Protein AF-A0A1C6L852-F1 (afdb_monomer)

Radius of gyration: 18.35 Å; Cα contacts (8 Å, |Δi|>4): 216; chains: 1; bounding box: 46×39×53 Å

Structure (mmCIF, N/CA/C/O backbone):
data_AF-A0A1C6L852-F1
#
_entry.id   AF-A0A1C6L852-F1
#
loop_
_atom_site.group_PDB
_atom_site.id
_atom_site.type_symbol
_atom_site.label_atom_id
_atom_site.label_alt_id
_atom_site.label_comp_id
_atom_site.label_asym_id
_atom_site.label_entity_id
_atom_site.label_seq_id
_atom_site.pdbx_PDB_ins_code
_atom_site.Cartn_x
_atom_site.Cartn_y
_atom_site.Cartn_z
_atom_site.occupancy
_atom_site.B_iso_or_equiv
_atom_site.auth_seq_id
_atom_site.auth_comp_id
_atom_site.auth_asym_id
_atom_site.auth_atom_id
_atom_site.pdbx_PDB_model_num
ATOM 1 N N . MET A 1 1 ? 4.569 -13.846 -3.198 1.00 62.75 1 MET A N 1
ATOM 2 C CA . MET A 1 1 ? 4.305 -12.409 -2.927 1.00 62.75 1 MET A CA 1
ATOM 3 C C . MET A 1 1 ? 5.533 -11.548 -3.192 1.00 62.75 1 MET A C 1
ATOM 5 O O . MET A 1 1 ? 5.415 -10.609 -3.964 1.00 62.75 1 MET A O 1
ATOM 9 N N . ARG A 1 2 ? 6.703 -11.877 -2.625 1.00 65.44 2 ARG A N 1
ATOM 10 C CA . ARG A 1 2 ? 7.972 -11.188 -2.920 1.00 65.44 2 ARG A CA 1
ATOM 11 C C . ARG A 1 2 ? 8.249 -11.068 -4.424 1.00 65.44 2 ARG A C 1
ATOM 13 O O . ARG A 1 2 ? 8.443 -9.970 -4.917 1.00 65.44 2 ARG A O 1
ATOM 20 N N . GLU A 1 3 ? 8.086 -12.166 -5.157 1.00 70.50 3 GLU A N 1
ATOM 21 C CA . GLU A 1 3 ? 8.211 -12.212 -6.622 1.00 70.50 3 GLU A CA 1
ATOM 22 C C . GLU A 1 3 ? 7.205 -11.301 -7.355 1.00 70.50 3 GLU A C 1
ATOM 24 O O . GLU A 1 3 ? 7.528 -10.677 -8.359 1.00 70.50 3 GLU A O 1
ATOM 29 N N . LEU A 1 4 ? 5.987 -11.147 -6.823 1.00 72.25 4 LEU A N 1
ATOM 30 C CA . LEU A 1 4 ? 4.970 -10.271 -7.408 1.00 72.25 4 LEU A CA 1
ATOM 31 C C . LEU A 1 4 ? 5.302 -8.789 -7.195 1.00 72.25 4 LEU A C 1
ATOM 33 O O . LEU A 1 4 ? 5.108 -7.970 -8.093 1.00 72.25 4 LEU A O 1
ATOM 37 N N . ILE A 1 5 ? 5.832 -8.455 -6.017 1.00 72.44 5 ILE A N 1
ATOM 38 C CA . ILE A 1 5 ? 6.331 -7.117 -5.689 1.00 72.44 5 ILE A CA 1
ATOM 39 C C . ILE A 1 5 ? 7.540 -6.791 -6.573 1.00 72.44 5 ILE A C 1
ATOM 41 O O . ILE A 1 5 ? 7.562 -5.737 -7.201 1.00 72.44 5 ILE A O 1
ATOM 45 N N . GLU A 1 6 ? 8.492 -7.715 -6.703 1.00 77.00 6 GLU A N 1
ATOM 46 C CA . GLU A 1 6 ? 9.663 -7.562 -7.573 1.00 77.00 6 GLU A CA 1
ATOM 47 C C . GLU A 1 6 ? 9.263 -7.359 -9.040 1.00 77.00 6 GLU A C 1
ATOM 49 O O . GLU A 1 6 ? 9.743 -6.425 -9.683 1.00 77.00 6 GLU A O 1
ATOM 54 N N . ASN A 1 7 ? 8.324 -8.157 -9.557 1.00 80.62 7 ASN A N 1
ATOM 55 C CA . ASN A 1 7 ? 7.815 -8.013 -10.923 1.00 80.62 7 ASN A CA 1
ATOM 56 C C . ASN A 1 7 ? 7.094 -6.676 -11.138 1.00 80.62 7 ASN A C 1
ATOM 58 O O . ASN A 1 7 ? 7.280 -6.036 -12.172 1.00 80.62 7 ASN A O 1
ATOM 62 N N . SER A 1 8 ? 6.321 -6.215 -10.153 1.00 76.31 8 SER A N 1
ATOM 63 C CA . SER A 1 8 ? 5.629 -4.920 -10.221 1.00 76.31 8 SER A CA 1
ATOM 64 C C . SER A 1 8 ? 6.618 -3.750 -10.222 1.00 76.31 8 SER A C 1
ATOM 66 O O . SER A 1 8 ? 6.469 -2.808 -11.000 1.00 76.31 8 SER A O 1
ATOM 68 N N . ILE A 1 9 ? 7.661 -3.822 -9.390 1.00 77.75 9 ILE A N 1
ATOM 69 C CA . ILE A 1 9 ? 8.716 -2.805 -9.315 1.00 77.75 9 ILE A CA 1
ATOM 70 C C . ILE A 1 9 ? 9.535 -2.786 -10.613 1.00 77.75 9 ILE A C 1
ATOM 72 O O . ILE A 1 9 ? 9.825 -1.712 -11.138 1.00 77.75 9 ILE A O 1
ATOM 76 N N . ARG A 1 10 ? 9.862 -3.953 -11.179 1.00 80.44 10 ARG A N 1
ATOM 77 C CA . ARG A 1 10 ? 10.527 -4.044 -12.489 1.00 80.44 10 ARG A CA 1
ATOM 78 C C . ARG A 1 10 ? 9.668 -3.465 -13.605 1.00 80.44 10 ARG A C 1
ATOM 80 O O . ARG A 1 10 ? 10.172 -2.702 -14.423 1.00 80.44 10 ARG A O 1
ATOM 87 N N . TRP A 1 11 ? 8.368 -3.752 -13.607 1.00 81.19 11 TRP A N 1
ATOM 88 C CA . TRP A 1 11 ? 7.434 -3.180 -14.577 1.00 81.19 11 TRP A CA 1
ATOM 89 C C . TRP A 1 11 ? 7.348 -1.652 -14.470 1.00 81.19 11 TRP A C 1
ATOM 91 O O . TRP A 1 11 ? 7.368 -0.947 -15.479 1.00 81.19 11 TRP A O 1
ATOM 101 N N . PHE A 1 12 ? 7.345 -1.121 -13.246 1.00 77.00 12 PHE A N 1
ATOM 102 C CA . PHE A 1 12 ? 7.455 0.316 -13.012 1.00 77.00 12 PHE A CA 1
ATOM 103 C C . PHE A 1 12 ? 8.787 0.884 -13.534 1.00 77.00 12 PHE A C 1
ATOM 105 O O . PHE A 1 12 ? 8.801 1.934 -14.180 1.00 77.00 12 PHE A O 1
ATOM 112 N N . GLY A 1 13 ? 9.898 0.175 -13.324 1.00 78.00 13 GLY A N 1
ATOM 113 C CA . GLY A 1 13 ? 11.208 0.537 -13.867 1.00 78.00 13 GLY A CA 1
ATOM 114 C C . GLY A 1 13 ? 11.247 0.585 -15.390 1.00 78.00 13 GLY A C 1
ATOM 115 O O . GLY A 1 13 ? 11.776 1.537 -15.955 1.00 78.00 13 GLY A O 1
ATOM 116 N N . LEU A 1 14 ? 10.603 -0.371 -16.056 1.00 80.50 14 LEU A N 1
ATOM 117 C CA . LEU A 1 14 ? 10.454 -0.406 -17.515 1.00 80.50 14 LEU A CA 1
ATOM 118 C C . LEU A 1 14 ? 9.632 0.770 -18.061 1.00 80.50 14 LEU A C 1
ATOM 120 O O . LEU A 1 14 ? 9.910 1.299 -19.140 1.00 80.50 14 LEU A O 1
ATOM 124 N N . LEU A 1 15 ? 8.598 1.193 -17.334 1.00 76.50 15 LEU A N 1
ATOM 125 C CA . LEU A 1 15 ? 7.780 2.345 -17.720 1.00 76.50 15 LEU A CA 1
ATOM 126 C C . LEU A 1 15 ? 8.511 3.673 -17.546 1.00 76.50 15 LEU A C 1
ATOM 128 O O . LEU A 1 15 ? 8.274 4.599 -18.317 1.00 76.50 15 LEU A O 1
ATOM 132 N N . THR A 1 16 ? 9.385 3.745 -16.546 1.00 70.56 16 THR A N 1
ATOM 133 C CA . THR A 1 16 ? 10.104 4.962 -16.162 1.00 70.56 16 THR A CA 1
ATOM 134 C C . THR A 1 16 ? 11.536 5.032 -16.696 1.00 70.56 16 THR A C 1
ATOM 136 O O . THR A 1 16 ? 12.223 6.021 -16.462 1.00 70.56 16 THR A O 1
ATOM 139 N N . GLY A 1 17 ? 12.007 4.000 -17.404 1.00 71.50 17 GLY A N 1
ATOM 140 C CA . GLY A 1 17 ? 13.383 3.922 -17.908 1.00 71.50 17 GLY A CA 1
ATOM 141 C C . GLY A 1 17 ? 14.447 3.771 -16.812 1.00 71.50 17 GLY A C 1
ATOM 142 O O . GLY A 1 17 ? 15.608 4.090 -17.045 1.00 71.50 17 GLY A O 1
ATOM 143 N N . LEU A 1 18 ? 14.063 3.311 -15.616 1.00 76.12 18 LEU A N 1
ATOM 144 C CA . LEU A 1 18 ? 14.919 3.168 -14.425 1.00 76.12 18 LEU A CA 1
ATOM 145 C C . LEU A 1 18 ? 15.286 1.705 -14.120 1.00 76.12 18 LEU A C 1
ATOM 147 O O . LEU A 1 18 ? 15.659 1.377 -12.994 1.00 76.12 18 LEU A O 1
ATOM 151 N N . GLU A 1 19 ? 15.158 0.812 -15.101 1.00 77.62 19 GLU A N 1
ATOM 152 C CA . GLU A 1 19 ? 15.295 -0.637 -14.915 1.00 77.62 19 GLU A CA 1
ATOM 153 C C . GLU A 1 19 ? 16.637 -1.046 -14.282 1.00 77.62 19 GLU A C 1
ATOM 155 O O . GLU A 1 19 ? 16.644 -1.767 -13.283 1.00 77.62 19 GLU A O 1
ATOM 160 N N . ASP A 1 20 ? 17.761 -0.528 -14.785 1.00 74.38 20 ASP A N 1
ATOM 161 C CA . ASP A 1 20 ? 19.096 -0.875 -14.276 1.00 74.38 20 ASP A CA 1
ATOM 162 C C . ASP A 1 20 ? 19.313 -0.418 -12.826 1.00 74.38 20 ASP A C 1
ATOM 164 O O . ASP A 1 20 ? 19.854 -1.160 -12.002 1.00 74.38 20 ASP A O 1
ATOM 168 N N . ALA A 1 21 ? 18.829 0.779 -12.482 1.00 73.69 21 ALA A N 1
ATOM 169 C CA . ALA A 1 21 ? 18.910 1.316 -11.124 1.00 73.69 21 ALA A CA 1
ATOM 170 C C . ALA A 1 21 ? 18.034 0.517 -10.142 1.00 73.69 21 ALA A C 1
ATOM 172 O O . ALA A 1 21 ? 18.428 0.263 -9.002 1.00 73.69 21 ALA A O 1
ATOM 173 N N . ILE A 1 22 ? 16.857 0.080 -10.593 1.00 75.62 22 ILE A N 1
ATOM 174 C CA . ILE A 1 22 ? 15.920 -0.724 -9.804 1.00 75.62 22 ILE A CA 1
ATOM 175 C C . ILE A 1 22 ? 16.452 -2.139 -9.577 1.00 75.62 22 ILE A C 1
ATOM 177 O O . ILE A 1 22 ? 16.355 -2.655 -8.464 1.00 75.62 22 ILE A O 1
ATOM 181 N N . ASN A 1 23 ? 17.051 -2.757 -10.594 1.00 76.94 23 ASN A N 1
ATOM 182 C CA . ASN A 1 23 ? 17.601 -4.104 -10.477 1.00 76.94 23 ASN A CA 1
ATOM 183 C C . ASN A 1 23 ? 18.795 -4.155 -9.511 1.00 76.94 23 ASN A C 1
ATOM 185 O O . ASN A 1 23 ? 18.891 -5.092 -8.720 1.00 76.94 23 ASN A O 1
ATOM 189 N N . GLN A 1 24 ? 19.653 -3.130 -9.504 1.00 79.00 24 GLN A N 1
ATOM 190 C CA . GLN A 1 24 ? 20.763 -3.021 -8.545 1.00 79.00 24 GLN A CA 1
ATOM 191 C C . GLN A 1 24 ? 20.286 -2.665 -7.124 1.00 79.00 24 GLN A C 1
ATOM 193 O O . GLN A 1 24 ? 20.861 -3.122 -6.136 1.00 79.00 24 GLN A O 1
ATOM 198 N N . GLY A 1 25 ? 19.217 -1.870 -7.008 1.00 77.12 25 GLY A N 1
ATOM 199 C CA . GLY A 1 25 ? 18.656 -1.413 -5.734 1.00 77.12 25 GLY A CA 1
ATOM 200 C C . GLY A 1 25 ? 17.613 -2.337 -5.096 1.00 77.12 25 GLY A C 1
ATOM 201 O O . GLY A 1 25 ? 17.219 -2.094 -3.958 1.00 77.12 25 GLY A O 1
ATOM 202 N N . MET A 1 26 ? 17.162 -3.394 -5.778 1.00 76.81 26 MET A N 1
ATOM 203 C CA . MET A 1 26 ? 16.042 -4.247 -5.348 1.00 76.81 26 MET A CA 1
ATOM 204 C C . MET A 1 26 ? 16.095 -4.721 -3.878 1.00 76.81 26 MET A C 1
ATOM 206 O O . MET A 1 26 ? 15.092 -4.560 -3.178 1.00 76.81 26 MET A O 1
ATOM 210 N N . PRO A 1 27 ? 17.220 -5.241 -3.339 1.00 76.81 27 PRO A N 1
ATOM 211 C CA . PRO A 1 27 ? 17.273 -5.650 -1.932 1.00 76.81 27 PRO A CA 1
ATOM 212 C C . PRO A 1 27 ? 17.072 -4.477 -0.958 1.00 76.81 27 PRO A C 1
ATOM 214 O O . PRO A 1 27 ? 16.414 -4.640 0.071 1.00 76.81 27 PRO A O 1
ATOM 217 N N . TRP A 1 28 ? 17.566 -3.283 -1.298 1.00 78.69 28 TRP A N 1
ATOM 218 C CA . TRP A 1 28 ? 17.355 -2.067 -0.508 1.00 78.69 28 TRP A CA 1
ATOM 219 C C . TRP A 1 28 ? 15.904 -1.590 -0.572 1.00 78.69 28 TRP A C 1
ATOM 221 O O . TRP A 1 28 ? 15.354 -1.172 0.444 1.00 78.69 28 TRP A O 1
ATOM 231 N N . ILE A 1 29 ? 15.261 -1.704 -1.738 1.00 77.44 29 ILE A N 1
ATOM 232 C CA . ILE A 1 29 ? 13.847 -1.352 -1.924 1.00 77.44 29 ILE A CA 1
ATOM 233 C C . ILE A 1 29 ? 12.956 -2.262 -1.073 1.00 77.44 29 ILE A C 1
ATOM 235 O O . ILE A 1 29 ? 12.068 -1.776 -0.376 1.00 77.44 29 ILE A O 1
ATOM 239 N N . ILE A 1 30 ? 13.223 -3.570 -1.067 1.00 75.56 30 ILE A N 1
ATOM 240 C CA . ILE A 1 30 ? 12.482 -4.533 -0.242 1.00 75.56 30 ILE A CA 1
ATOM 241 C C . ILE A 1 30 ? 12.677 -4.238 1.254 1.00 75.56 30 ILE A C 1
ATOM 243 O O . ILE A 1 30 ? 11.706 -4.256 2.010 1.00 75.56 30 ILE A O 1
ATOM 247 N N . GLY A 1 31 ? 13.902 -3.907 1.679 1.00 75.25 31 GLY A N 1
ATOM 248 C CA . GLY A 1 31 ? 14.178 -3.487 3.057 1.00 75.25 31 GLY A CA 1
ATOM 249 C C . GLY A 1 31 ? 13.479 -2.179 3.449 1.00 75.25 31 GLY A C 1
ATOM 250 O O . GLY A 1 31 ? 12.957 -2.054 4.552 1.00 75.25 31 GLY A O 1
ATOM 251 N N . ALA A 1 32 ? 13.400 -1.205 2.543 1.00 78.25 32 ALA A N 1
ATOM 252 C CA . ALA A 1 32 ? 12.649 0.025 2.783 1.00 78.25 32 ALA A CA 1
ATOM 253 C C . ALA A 1 32 ? 11.137 -0.243 2.879 1.00 78.25 32 ALA A C 1
ATOM 255 O O . ALA A 1 32 ? 10.468 0.298 3.759 1.00 78.25 32 ALA A O 1
ATOM 256 N N . LEU A 1 33 ? 10.597 -1.116 2.020 1.00 78.31 33 LEU A N 1
ATOM 257 C CA . LEU A 1 33 ? 9.188 -1.510 2.045 1.00 78.31 33 LEU A CA 1
ATOM 258 C C . LEU A 1 33 ? 8.804 -2.233 3.338 1.00 78.31 33 LEU A C 1
ATOM 260 O O . LEU A 1 33 ? 7.718 -1.982 3.854 1.00 78.31 33 LEU A O 1
ATOM 264 N N . SER A 1 34 ? 9.674 -3.076 3.902 1.00 74.38 34 SER A N 1
ATOM 265 C CA . SER A 1 34 ? 9.393 -3.736 5.185 1.00 74.38 34 SER A CA 1
ATOM 266 C C . SER A 1 34 ? 9.376 -2.746 6.353 1.00 74.38 34 SER A C 1
ATOM 268 O O . SER A 1 34 ? 8.499 -2.832 7.213 1.00 74.38 34 SER A O 1
ATOM 270 N N . ILE A 1 35 ? 10.267 -1.747 6.351 1.00 79.69 35 ILE A N 1
ATOM 271 C CA . ILE A 1 35 ? 10.248 -0.651 7.333 1.00 79.69 35 ILE A CA 1
ATOM 272 C C . ILE A 1 35 ? 8.959 0.164 7.199 1.00 79.69 35 ILE A C 1
ATOM 274 O O . ILE A 1 35 ? 8.323 0.469 8.206 1.00 79.69 35 ILE A O 1
ATOM 278 N N . ILE A 1 36 ? 8.541 0.487 5.971 1.00 79.44 36 ILE A N 1
ATOM 279 C CA . ILE A 1 36 ? 7.283 1.200 5.717 1.00 79.44 36 ILE A CA 1
ATOM 280 C C . ILE A 1 36 ? 6.083 0.357 6.163 1.00 79.44 36 ILE A C 1
ATOM 282 O O . ILE A 1 36 ? 5.181 0.903 6.787 1.00 79.44 36 ILE A O 1
ATOM 286 N N . ALA A 1 37 ? 6.077 -0.954 5.911 1.00 74.75 37 ALA A N 1
ATOM 287 C CA . ALA A 1 37 ? 5.010 -1.856 6.345 1.00 74.75 37 ALA A CA 1
ATOM 288 C C . ALA A 1 37 ? 4.911 -1.935 7.878 1.00 74.75 37 ALA A C 1
ATOM 290 O O . ALA A 1 37 ? 3.817 -1.854 8.437 1.00 74.75 37 ALA A O 1
ATOM 291 N N . LEU A 1 38 ? 6.048 -2.011 8.576 1.00 78.38 38 LEU A N 1
ATOM 292 C CA . LEU A 1 38 ? 6.089 -1.986 10.039 1.00 78.38 38 LEU A CA 1
ATOM 293 C C . LEU A 1 38 ? 5.653 -0.621 10.593 1.00 78.38 38 LEU A C 1
ATOM 295 O O . LEU A 1 38 ? 4.890 -0.542 11.558 1.00 78.38 38 LEU A O 1
ATOM 299 N N . ALA A 1 39 ? 6.082 0.465 9.951 1.00 79.06 39 ALA A N 1
ATOM 300 C CA . ALA A 1 39 ? 5.651 1.811 10.294 1.00 79.06 39 ALA A CA 1
ATOM 301 C C . ALA A 1 39 ? 4.147 2.007 10.042 1.00 79.06 39 ALA A C 1
ATOM 303 O O . ALA A 1 39 ? 3.476 2.616 10.867 1.00 79.06 39 ALA A O 1
ATOM 304 N N . ALA A 1 40 ? 3.585 1.451 8.969 1.00 76.19 40 ALA A N 1
ATOM 305 C CA . ALA A 1 40 ? 2.146 1.432 8.718 1.00 76.19 40 ALA A CA 1
ATOM 306 C C . ALA A 1 40 ? 1.406 0.614 9.792 1.00 76.19 40 ALA A C 1
ATOM 308 O O . ALA A 1 40 ? 0.404 1.071 10.340 1.00 76.19 40 ALA A O 1
ATOM 309 N N . CYS A 1 41 ? 1.963 -0.525 10.213 1.00 76.25 41 CYS A N 1
ATOM 310 C CA . CYS A 1 41 ? 1.385 -1.358 11.267 1.00 76.25 41 CYS A CA 1
ATOM 311 C C . CYS A 1 41 ? 1.285 -0.632 12.623 1.00 76.25 41 CYS A C 1
ATOM 313 O O . CYS A 1 41 ? 0.251 -0.704 13.283 1.00 76.25 41 CYS A O 1
ATOM 315 N N . PHE A 1 42 ? 2.311 0.117 13.043 1.00 77.38 42 PHE A N 1
ATOM 316 C CA . PHE A 1 42 ? 2.321 0.780 14.362 1.00 77.38 42 PHE A CA 1
ATOM 317 C C . PHE A 1 42 ? 1.918 2.260 14.342 1.00 77.38 42 PHE A C 1
ATOM 319 O O . PHE A 1 42 ? 1.403 2.782 15.329 1.00 77.38 42 PHE A O 1
ATOM 326 N N . PHE A 1 43 ? 2.129 2.945 13.222 1.00 76.25 43 PHE A N 1
ATOM 327 C CA . PHE A 1 43 ? 1.918 4.385 13.057 1.00 76.25 43 PHE A CA 1
ATOM 328 C C . PHE A 1 43 ? 1.003 4.722 11.869 1.00 76.25 43 PHE A C 1
ATOM 330 O O . PHE A 1 43 ? 0.964 5.881 11.447 1.00 76.25 43 PHE A O 1
ATOM 337 N N . GLY A 1 44 ? 0.230 3.762 11.351 1.00 68.75 44 GLY A N 1
ATOM 338 C CA . GLY A 1 44 ? -0.643 3.924 10.182 1.00 68.75 44 GLY A CA 1
ATOM 339 C C . GLY A 1 44 ? -1.551 5.149 10.261 1.00 68.75 44 GLY A C 1
ATOM 340 O O . GLY A 1 44 ? -1.636 5.920 9.310 1.00 68.75 44 GLY A O 1
ATOM 341 N N . ILE A 1 45 ? -2.102 5.449 11.440 1.00 70.75 45 ILE A N 1
ATOM 342 C CA . ILE A 1 45 ? -2.910 6.657 11.678 1.00 70.75 45 ILE A CA 1
ATOM 343 C C . ILE A 1 45 ? -2.164 7.977 11.360 1.00 70.75 45 ILE A C 1
ATOM 345 O O . ILE A 1 45 ? -2.784 8.966 10.970 1.00 70.75 45 ILE A O 1
ATOM 349 N N . LYS A 1 46 ? -0.840 8.042 11.530 1.00 75.44 46 LYS A N 1
ATOM 350 C CA . LYS A 1 46 ? -0.042 9.237 11.197 1.00 75.44 46 LYS A CA 1
ATOM 351 C C . LYS A 1 46 ? 0.429 9.221 9.751 1.00 75.44 46 LYS A C 1
ATOM 353 O O . LYS A 1 46 ? 0.492 10.267 9.106 1.00 75.44 46 LYS A O 1
ATOM 358 N N . ILE A 1 47 ? 0.788 8.038 9.268 1.00 77.62 47 ILE A N 1
ATOM 359 C CA . ILE A 1 47 ? 1.521 7.871 8.016 1.00 77.62 47 ILE A CA 1
ATOM 360 C C . ILE A 1 47 ? 0.562 7.712 6.825 1.00 77.62 47 ILE A C 1
ATOM 362 O O . ILE A 1 47 ? 0.961 8.026 5.708 1.00 77.62 47 ILE A O 1
ATOM 366 N N . TYR A 1 48 ? -0.723 7.372 7.029 1.00 78.94 48 TYR A N 1
ATOM 367 C CA . TYR A 1 48 ? -1.681 7.167 5.925 1.00 78.94 48 TYR A CA 1
ATOM 368 C C . TYR A 1 48 ? -1.789 8.370 4.979 1.00 78.94 48 TYR A C 1
ATOM 370 O O . TYR A 1 48 ? -1.987 8.192 3.783 1.00 78.94 48 TYR A O 1
ATOM 378 N N . ARG A 1 49 ? -1.625 9.606 5.477 1.00 80.31 49 ARG A N 1
ATOM 379 C CA . ARG A 1 49 ? -1.649 10.810 4.623 1.00 80.31 49 ARG A CA 1
ATOM 380 C C . ARG A 1 49 ? -0.437 10.895 3.707 1.00 80.31 49 ARG A C 1
ATOM 382 O O . ARG A 1 49 ? -0.559 11.328 2.566 1.00 80.31 49 ARG A O 1
ATOM 389 N N . ILE A 1 50 ? 0.720 10.489 4.220 1.00 80.69 50 ILE A N 1
ATOM 390 C CA . ILE A 1 50 ? 1.963 10.414 3.453 1.00 80.69 50 ILE A CA 1
ATOM 391 C C . ILE A 1 50 ? 1.845 9.278 2.435 1.00 80.69 50 ILE A C 1
ATOM 393 O O . ILE A 1 50 ? 2.167 9.487 1.271 1.00 80.69 50 ILE A O 1
ATOM 397 N N . ILE A 1 51 ? 1.297 8.125 2.837 1.00 81.06 51 ILE A N 1
ATOM 398 C CA . ILE A 1 51 ? 1.031 6.987 1.944 1.00 81.06 51 ILE A CA 1
ATOM 399 C C . ILE A 1 51 ? 0.081 7.402 0.819 1.00 81.06 51 ILE A C 1
ATOM 401 O O . ILE A 1 51 ? 0.387 7.181 -0.346 1.00 81.06 51 ILE A O 1
ATOM 405 N N . PHE A 1 52 ? -1.029 8.068 1.139 1.00 83.00 52 PHE A N 1
ATOM 406 C CA . PHE A 1 52 ? -1.988 8.543 0.145 1.00 83.00 52 PHE A CA 1
ATOM 407 C C . PHE A 1 52 ? -1.368 9.547 -0.835 1.00 83.00 52 PHE A C 1
ATOM 409 O O . PHE A 1 52 ? -1.542 9.430 -2.046 1.00 83.00 52 PHE A O 1
ATOM 416 N N . SER A 1 53 ? -0.609 10.512 -0.316 1.00 81.75 53 SER A N 1
ATOM 417 C CA . SER A 1 53 ? 0.116 11.496 -1.123 1.00 81.75 53 SER A CA 1
ATOM 418 C C . SER A 1 53 ? 1.140 10.827 -2.052 1.00 81.75 53 SER A C 1
ATOM 420 O O . SER A 1 53 ? 1.187 11.126 -3.245 1.00 81.75 53 SER A O 1
ATOM 422 N N . GLY A 1 54 ? 1.890 9.847 -1.541 1.00 82.69 54 GLY A N 1
ATOM 423 C CA . GLY A 1 54 ? 2.822 9.039 -2.327 1.00 82.69 54 GLY A CA 1
ATOM 424 C C . GLY A 1 54 ? 2.129 8.192 -3.397 1.00 82.69 54 GLY A C 1
ATOM 425 O O . GLY A 1 54 ? 2.600 8.144 -4.529 1.00 82.69 54 GLY A O 1
ATOM 426 N N . LEU A 1 55 ? 0.983 7.579 -3.085 1.00 84.94 55 LEU A N 1
ATOM 427 C CA . LEU A 1 55 ? 0.182 6.821 -4.052 1.00 84.94 55 LEU A CA 1
ATOM 428 C C . LEU A 1 55 ? -0.337 7.711 -5.183 1.00 84.94 55 LEU A C 1
ATOM 430 O O . LEU A 1 55 ? -0.266 7.318 -6.345 1.00 84.94 55 LEU A O 1
ATOM 434 N N . LEU A 1 56 ? -0.815 8.916 -4.862 1.00 85.06 56 LEU A N 1
ATOM 435 C CA . LEU A 1 56 ? -1.216 9.894 -5.873 1.00 85.06 56 LEU A CA 1
ATOM 436 C C . LEU A 1 56 ? -0.035 10.298 -6.751 1.00 85.06 56 LEU A C 1
ATOM 438 O O . LEU A 1 56 ? -0.171 10.305 -7.971 1.00 85.06 56 LEU A O 1
ATOM 442 N N . PHE A 1 57 ? 1.126 10.567 -6.150 1.00 85.88 57 PHE A N 1
ATOM 443 C CA . PHE A 1 57 ? 2.339 10.877 -6.898 1.00 85.88 57 PHE A CA 1
ATOM 444 C C . PHE A 1 57 ? 2.702 9.742 -7.865 1.00 85.88 57 PHE A C 1
ATOM 446 O O . PHE A 1 57 ? 2.776 9.960 -9.071 1.00 85.88 57 PHE A O 1
ATOM 453 N N . ILE A 1 58 ? 2.829 8.509 -7.372 1.00 84.94 58 ILE A N 1
ATOM 454 C CA . ILE A 1 58 ? 3.174 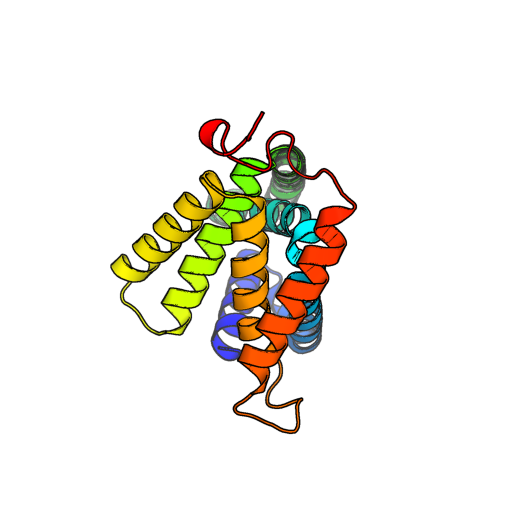7.344 -8.199 1.00 84.94 58 ILE A CA 1
ATOM 455 C C . ILE A 1 58 ? 2.128 7.126 -9.300 1.00 84.94 58 ILE A C 1
ATOM 457 O O . ILE A 1 58 ? 2.495 6.934 -10.459 1.00 84.94 58 ILE A O 1
ATOM 461 N N . GLY A 1 59 ? 0.836 7.215 -8.973 1.00 85.00 59 GLY A N 1
ATOM 462 C CA . GLY A 1 59 ? -0.247 7.088 -9.947 1.00 85.00 59 GLY A CA 1
ATOM 463 C C . GLY A 1 59 ? -0.159 8.136 -11.057 1.00 85.00 59 GLY A C 1
ATOM 464 O O . GLY A 1 59 ? -0.303 7.806 -12.234 1.00 85.00 59 GLY A O 1
ATOM 465 N N . THR A 1 60 ? 0.156 9.386 -10.710 1.00 85.44 60 THR A N 1
ATOM 466 C CA . THR A 1 60 ? 0.356 10.453 -11.701 1.00 85.44 60 THR A CA 1
ATOM 467 C C . THR A 1 60 ? 1.594 10.226 -12.561 1.00 85.44 60 THR A C 1
ATOM 469 O O . THR A 1 60 ? 1.515 10.408 -13.772 1.00 85.44 60 THR A O 1
ATOM 472 N N . CYS A 1 61 ? 2.698 9.740 -11.984 1.00 84.56 61 CYS A N 1
ATOM 473 C CA . CYS A 1 61 ? 3.892 9.361 -12.738 1.00 84.56 61 CYS A CA 1
ATOM 474 C C . CYS A 1 61 ? 3.571 8.284 -13.777 1.00 84.56 61 CYS A C 1
ATOM 476 O O . CYS A 1 61 ? 3.917 8.442 -14.947 1.00 84.56 61 CYS A O 1
ATOM 478 N N . VAL A 1 62 ? 2.866 7.221 -13.373 1.00 85.06 62 VAL A N 1
ATOM 479 C CA . VAL A 1 62 ? 2.469 6.129 -14.274 1.00 85.06 62 VAL A CA 1
ATOM 480 C C . VAL A 1 62 ? 1.558 6.643 -15.386 1.00 85.06 62 VAL A C 1
ATOM 482 O O . VAL A 1 62 ?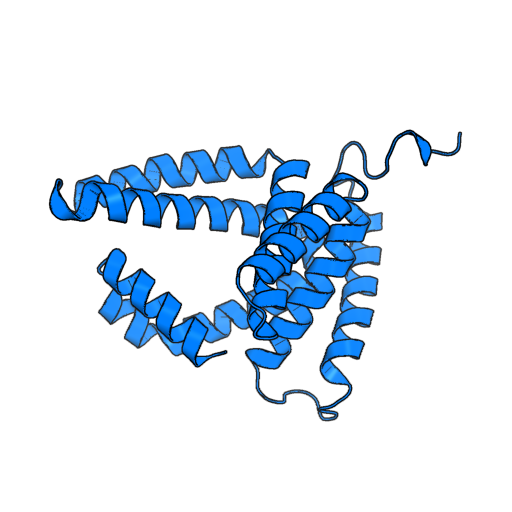 1.814 6.356 -16.552 1.00 85.06 62 VAL A O 1
ATOM 485 N N . LEU A 1 63 ? 0.539 7.443 -15.060 1.00 86.69 63 LEU A N 1
ATOM 486 C CA . LEU A 1 63 ? -0.372 8.017 -16.056 1.00 86.69 63 LEU A CA 1
ATOM 487 C C . LEU A 1 63 ? 0.360 8.912 -17.061 1.00 86.69 63 LEU A C 1
ATOM 489 O O . LEU A 1 63 ? 0.164 8.763 -18.266 1.00 86.69 63 LEU A O 1
ATOM 493 N N . CYS A 1 64 ? 1.228 9.809 -16.591 1.00 84.81 64 CYS A N 1
ATOM 494 C CA . CYS A 1 64 ? 2.019 10.672 -17.465 1.00 84.81 64 CYS A CA 1
ATOM 495 C C . CYS A 1 64 ? 2.963 9.863 -18.362 1.00 84.81 64 CYS A C 1
ATOM 497 O O . CYS A 1 64 ? 3.061 10.155 -19.553 1.00 84.81 64 CYS A O 1
ATOM 499 N N . CYS A 1 65 ? 3.613 8.825 -17.824 1.00 82.88 65 CYS A N 1
ATOM 500 C CA . CYS A 1 65 ? 4.456 7.939 -18.622 1.00 82.88 65 CYS A CA 1
ATOM 501 C C . CYS A 1 65 ? 3.622 7.216 -19.687 1.00 82.88 65 CYS A C 1
ATOM 503 O O . CYS A 1 65 ? 3.965 7.279 -20.860 1.00 82.88 65 CYS A O 1
ATOM 505 N N . LEU A 1 66 ? 2.490 6.607 -19.329 1.00 83.31 66 LEU A N 1
ATOM 506 C CA . LEU A 1 66 ? 1.643 5.880 -20.283 1.00 83.31 66 LEU A CA 1
ATOM 507 C C . LEU A 1 66 ? 1.093 6.770 -21.403 1.00 83.31 66 LEU A C 1
ATOM 509 O O . LEU A 1 66 ? 1.024 6.338 -22.549 1.00 83.31 66 LEU A O 1
ATOM 513 N N . LEU A 1 67 ? 0.700 8.005 -21.090 1.00 84.38 67 LEU A N 1
ATOM 514 C CA . LEU A 1 67 ? 0.105 8.901 -22.079 1.00 84.38 67 LEU A CA 1
ATOM 515 C C . LEU A 1 67 ? 1.140 9.472 -23.055 1.00 84.38 67 LEU A C 1
ATOM 517 O O . LEU A 1 67 ? 0.799 9.734 -24.212 1.00 84.38 67 LEU A O 1
ATOM 521 N N . TRP A 1 68 ? 2.372 9.717 -22.597 1.00 81.56 68 TRP A N 1
ATOM 522 C CA . TRP A 1 68 ? 3.341 10.548 -23.324 1.00 81.56 68 TRP A CA 1
ATOM 523 C C . TRP A 1 68 ? 4.651 9.857 -23.710 1.00 81.56 68 TRP A C 1
ATOM 525 O O . TRP A 1 68 ? 5.433 10.480 -24.430 1.00 81.56 68 TRP A O 1
ATOM 535 N N . LYS A 1 69 ? 4.871 8.595 -23.309 1.00 69.75 69 LYS A N 1
ATOM 536 C CA . LYS A 1 69 ? 6.097 7.819 -23.587 1.00 69.75 69 LYS A CA 1
ATOM 537 C C . LYS A 1 69 ? 6.557 7.888 -25.046 1.00 69.75 69 LYS A C 1
ATOM 539 O O . LYS A 1 69 ? 7.749 8.036 -25.283 1.00 69.75 69 LYS A O 1
ATOM 544 N N . ASP A 1 70 ? 5.624 7.866 -25.997 1.00 76.56 70 ASP A N 1
ATOM 545 C CA . ASP A 1 70 ? 5.947 7.815 -27.431 1.00 76.56 70 ASP A CA 1
ATOM 546 C C . ASP A 1 70 ? 5.838 9.172 -28.148 1.00 76.56 70 ASP A C 1
ATOM 548 O O . ASP A 1 70 ? 6.088 9.263 -29.349 1.00 76.56 70 ASP A O 1
ATOM 552 N N . ARG A 1 71 ? 5.422 10.237 -27.447 1.00 80.56 71 ARG A N 1
ATOM 553 C CA . ARG A 1 71 ? 5.100 11.536 -28.074 1.00 80.56 71 ARG A CA 1
ATOM 554 C C . ARG A 1 71 ? 6.087 12.648 -27.761 1.00 80.56 71 ARG A C 1
ATOM 556 O O . ARG A 1 71 ? 6.209 13.575 -28.557 1.00 80.56 71 ARG A O 1
ATOM 563 N N . TYR A 1 72 ? 6.756 12.587 -26.614 1.00 83.69 72 TYR A N 1
ATOM 564 C CA . TYR A 1 72 ? 7.619 13.667 -26.145 1.00 83.69 72 TYR A CA 1
ATOM 565 C C . TYR A 1 72 ? 8.970 13.143 -25.654 1.00 83.69 72 TYR A C 1
ATOM 567 O O . TYR A 1 72 ? 9.050 12.020 -25.157 1.00 83.69 72 TYR A O 1
ATOM 575 N N . PRO A 1 73 ? 10.038 13.960 -25.736 1.00 83.75 73 PRO A N 1
ATOM 576 C CA . PRO A 1 73 ? 11.322 13.601 -25.154 1.00 83.75 73 PRO A CA 1
ATOM 577 C C . PRO A 1 73 ? 11.188 13.388 -23.644 1.00 83.75 73 PRO A C 1
ATOM 579 O O . PRO A 1 73 ? 10.479 14.136 -22.963 1.00 83.75 73 PRO A O 1
ATOM 582 N N . TRP A 1 74 ? 11.929 12.411 -23.116 1.00 78.88 74 TRP A N 1
ATOM 583 C CA . TRP A 1 74 ? 11.854 11.978 -21.716 1.00 78.88 74 TRP A CA 1
ATOM 584 C C . TRP A 1 74 ? 11.948 13.129 -20.702 1.00 78.88 74 TRP A C 1
ATOM 586 O O . TRP A 1 74 ? 11.200 13.157 -19.729 1.00 78.88 74 TRP A O 1
ATOM 596 N N . LEU A 1 75 ? 12.799 14.128 -20.964 1.00 81.69 75 LEU A N 1
ATOM 597 C CA . LEU A 1 75 ? 12.975 15.294 -20.092 1.00 81.69 75 LEU A CA 1
ATOM 598 C C . LEU A 1 75 ? 11.666 16.073 -19.857 1.00 81.69 75 LEU A C 1
ATOM 600 O O . LEU A 1 75 ? 11.399 16.509 -18.738 1.00 81.69 75 LEU A O 1
ATOM 604 N N . TYR A 1 76 ? 10.827 16.219 -20.886 1.00 83.25 76 TYR A N 1
ATOM 605 C CA . TYR A 1 76 ? 9.555 16.941 -20.784 1.00 83.25 76 TYR A CA 1
ATOM 606 C C . TYR A 1 76 ? 8.495 16.126 -20.043 1.00 83.25 76 TYR A C 1
ATOM 608 O O . TYR A 1 76 ? 7.734 16.676 -19.245 1.00 83.25 76 TYR A O 1
ATOM 616 N N . VAL A 1 77 ? 8.476 14.809 -20.262 1.00 81.94 77 VAL A N 1
ATOM 617 C CA . VAL A 1 77 ? 7.619 13.880 -19.513 1.00 81.94 77 VAL A CA 1
ATOM 618 C C . VAL A 1 77 ? 7.993 13.915 -18.029 1.00 81.94 77 VAL A C 1
ATOM 620 O O . VAL A 1 77 ? 7.117 14.095 -17.182 1.00 81.94 77 VAL A O 1
ATOM 623 N N . ALA A 1 78 ? 9.294 13.861 -17.728 1.00 81.38 78 ALA A N 1
ATOM 624 C CA . ALA A 1 78 ? 9.834 13.910 -16.375 1.00 81.38 78 ALA A CA 1
ATOM 625 C C . ALA A 1 78 ? 9.509 15.206 -15.632 1.00 81.38 78 ALA A C 1
ATOM 627 O O . ALA A 1 78 ? 9.025 15.176 -14.496 1.00 81.38 78 ALA A O 1
ATOM 628 N N . ALA A 1 79 ? 9.715 16.348 -16.286 1.00 85.00 79 ALA A N 1
ATOM 629 C CA . ALA A 1 79 ? 9.388 17.646 -15.713 1.00 85.00 79 ALA A CA 1
ATOM 630 C C . ALA A 1 79 ? 7.887 17.761 -15.413 1.00 85.00 79 ALA A C 1
ATOM 632 O O . ALA A 1 79 ? 7.490 18.233 -14.347 1.00 85.00 79 ALA A O 1
ATOM 633 N N . THR A 1 80 ? 7.044 17.279 -16.328 1.00 84.06 80 THR A N 1
ATOM 634 C CA . THR A 1 80 ? 5.600 17.453 -16.198 1.00 84.06 80 THR A CA 1
ATOM 635 C C . THR A 1 80 ? 5.003 16.552 -15.132 1.00 84.06 80 THR A C 1
ATOM 637 O O . THR A 1 80 ? 4.230 17.041 -14.310 1.00 84.06 80 THR A O 1
ATOM 640 N N . PHE A 1 81 ? 5.384 15.271 -15.072 1.00 85.88 81 PHE A N 1
ATOM 641 C CA . PHE A 1 81 ? 4.898 14.420 -13.986 1.00 85.88 81 PHE A CA 1
ATOM 642 C C . PHE A 1 81 ? 5.428 14.895 -12.631 1.00 85.88 81 PHE A C 1
ATOM 644 O O . PHE A 1 81 ? 4.725 14.766 -11.638 1.00 85.88 81 PHE A O 1
ATOM 651 N N . SER A 1 82 ? 6.629 15.482 -12.567 1.00 86.56 82 SER A N 1
ATOM 652 C CA . SER A 1 82 ? 7.169 16.005 -11.307 1.00 86.56 82 SER A CA 1
ATOM 653 C C . SER A 1 82 ? 6.334 17.179 -10.798 1.00 86.56 82 SER A C 1
ATOM 655 O O . SER A 1 82 ? 5.909 17.177 -9.646 1.00 86.56 82 SER A O 1
ATOM 657 N N . ILE A 1 83 ? 6.028 18.155 -11.660 1.00 89.00 83 ILE A N 1
ATOM 658 C CA . ILE A 1 83 ? 5.219 19.325 -11.284 1.00 89.00 83 ILE A CA 1
ATOM 659 C C . ILE A 1 83 ? 3.780 18.903 -10.965 1.00 89.00 83 ILE A C 1
ATOM 661 O O . ILE A 1 83 ? 3.255 19.229 -9.897 1.00 89.00 83 ILE A O 1
ATOM 665 N N . VAL A 1 84 ? 3.139 18.155 -11.867 1.00 89.38 84 VAL A N 1
ATOM 666 C CA . VAL A 1 84 ? 1.738 17.730 -11.718 1.00 89.38 84 VAL A CA 1
ATOM 667 C C . VAL A 1 84 ? 1.589 16.766 -10.546 1.00 89.38 84 VAL A C 1
ATOM 669 O O . VAL A 1 84 ? 0.683 16.929 -9.729 1.00 89.38 84 VAL A O 1
ATOM 672 N N . GLY A 1 85 ? 2.504 15.810 -10.418 1.00 86.88 85 GLY A N 1
ATOM 673 C CA . GLY A 1 85 ? 2.496 14.820 -9.354 1.00 86.88 85 GLY A CA 1
ATOM 674 C C . GLY A 1 85 ? 2.705 15.443 -7.985 1.00 86.88 85 GLY A C 1
ATOM 675 O O . GLY A 1 85 ? 1.919 15.167 -7.084 1.00 86.88 85 GLY A O 1
ATOM 676 N N . VAL A 1 86 ? 3.696 16.328 -7.809 1.00 87.19 86 VAL A N 1
ATOM 677 C CA . VAL A 1 86 ? 3.899 17.032 -6.527 1.00 87.19 86 VAL A CA 1
ATOM 678 C C . VAL A 1 86 ? 2.682 17.894 -6.184 1.00 87.19 86 VAL A C 1
ATOM 680 O O . VAL A 1 86 ? 2.238 17.906 -5.036 1.00 87.19 86 VAL A O 1
ATOM 683 N N . THR A 1 87 ? 2.092 18.567 -7.174 1.00 87.75 87 THR A N 1
ATOM 684 C CA . THR A 1 87 ? 0.891 19.388 -6.964 1.00 87.75 87 THR A CA 1
ATOM 685 C C . THR A 1 87 ? -0.300 18.540 -6.509 1.00 87.75 87 THR A C 1
ATOM 687 O O . THR A 1 87 ? -0.949 18.867 -5.514 1.00 87.75 87 THR A O 1
ATOM 690 N N . LEU A 1 88 ? -0.575 17.423 -7.188 1.00 86.12 88 LEU A N 1
ATOM 691 C CA . LEU A 1 88 ? -1.673 16.519 -6.834 1.00 86.12 88 LEU A CA 1
ATOM 692 C C . LEU A 1 88 ? -1.438 15.816 -5.496 1.00 86.12 88 LEU A C 1
ATOM 694 O O . LEU A 1 88 ? -2.373 15.691 -4.707 1.00 86.12 88 LEU A O 1
ATOM 698 N N . ALA A 1 89 ? -0.199 15.431 -5.201 1.00 84.56 89 ALA A N 1
ATOM 699 C CA . ALA A 1 89 ? 0.205 14.879 -3.913 1.00 84.56 89 ALA A CA 1
ATOM 700 C C . ALA A 1 89 ? -0.047 15.883 -2.770 1.00 84.56 89 ALA A C 1
ATOM 702 O O . ALA A 1 89 ? -0.621 15.536 -1.733 1.00 84.56 89 ALA A O 1
ATOM 703 N N . PHE A 1 90 ? 0.288 17.161 -2.980 1.00 84.31 90 PHE A N 1
ATOM 704 C CA . PHE A 1 90 ? 0.037 18.226 -2.008 1.00 84.31 90 PHE A CA 1
ATOM 705 C C . PHE A 1 90 ? -1.459 18.495 -1.792 1.00 84.31 90 PHE A C 1
ATOM 707 O O . PHE A 1 90 ? -1.911 18.631 -0.652 1.00 84.31 90 PHE A O 1
ATOM 714 N N . ILE A 1 91 ? -2.252 18.530 -2.868 1.00 84.12 91 ILE A N 1
ATOM 715 C CA . ILE A 1 91 ? -3.714 18.676 -2.779 1.00 84.12 91 ILE A CA 1
ATOM 716 C C . ILE A 1 91 ? -4.321 17.475 -2.046 1.00 84.12 91 ILE A C 1
ATOM 718 O O . ILE A 1 91 ? -5.103 17.652 -1.109 1.00 84.12 91 ILE A O 1
ATOM 722 N N . GLY A 1 92 ? -3.911 16.260 -2.415 1.00 75.94 92 GLY A N 1
ATOM 723 C CA . GLY A 1 92 ? -4.372 15.018 -1.804 1.00 75.94 92 GLY A CA 1
ATOM 724 C C . GLY A 1 92 ? -4.071 14.936 -0.310 1.00 75.94 92 GLY A C 1
ATOM 725 O O . GLY A 1 92 ? -4.906 14.459 0.457 1.00 75.94 92 GLY A O 1
ATOM 726 N N . PHE A 1 93 ? -2.946 15.496 0.142 1.00 78.62 93 PHE A N 1
ATOM 727 C CA . PHE A 1 93 ? -2.604 15.562 1.566 1.00 78.62 93 PHE A CA 1
ATOM 728 C C . PHE A 1 93 ? -3.650 16.319 2.407 1.00 78.62 93 PHE A C 1
ATOM 730 O O . PHE A 1 93 ? -3.832 16.028 3.593 1.00 78.62 93 PHE A O 1
ATOM 737 N N . ARG A 1 94 ? -4.387 17.268 1.808 1.00 79.75 94 ARG A N 1
ATOM 738 C CA . ARG A 1 94 ? -5.466 18.003 2.493 1.00 79.75 94 ARG A CA 1
ATOM 739 C C . ARG A 1 94 ? -6.761 17.198 2.611 1.00 7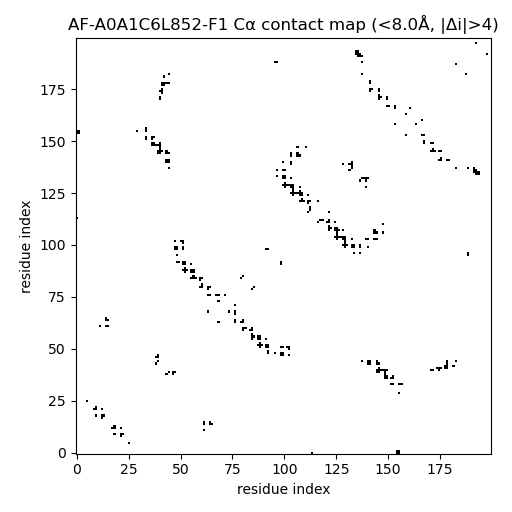9.75 94 ARG A C 1
ATOM 741 O O . ARG A 1 94 ? -7.603 17.523 3.450 1.00 79.75 94 ARG A O 1
ATOM 748 N N . TRP A 1 95 ? -6.944 16.146 1.817 1.00 79.81 95 TRP A N 1
ATOM 749 C CA . TRP A 1 95 ? -8.171 15.352 1.785 1.00 79.81 95 TRP A CA 1
ATOM 750 C C . TRP A 1 95 ? -8.175 14.245 2.842 1.00 79.81 95 TRP A C 1
ATOM 752 O O . TRP A 1 95 ? -8.106 13.059 2.534 1.00 79.81 95 TRP A O 1
ATOM 762 N N . LYS A 1 96 ? -8.319 14.639 4.114 1.00 78.00 96 LYS A N 1
ATOM 763 C CA . LYS A 1 96 ? -8.250 13.736 5.279 1.00 78.00 96 LYS A CA 1
ATOM 764 C C . LYS A 1 96 ? -9.149 12.491 5.141 1.00 78.00 96 LYS A C 1
ATOM 766 O O . LYS A 1 96 ? -8.667 11.373 5.286 1.00 78.00 96 LYS A O 1
ATOM 771 N N . LYS A 1 97 ? -10.451 12.677 4.866 1.00 77.06 97 LYS A N 1
ATOM 772 C CA . LYS A 1 97 ? -11.434 11.573 4.782 1.00 77.06 97 LYS A CA 1
ATOM 773 C C . LYS A 1 97 ? -11.290 10.749 3.499 1.00 77.06 97 LYS A C 1
ATOM 775 O O . LYS A 1 97 ? -11.268 9.528 3.580 1.00 77.06 97 LYS A O 1
ATOM 780 N N . LEU A 1 98 ? -11.161 11.395 2.337 1.00 79.44 98 LEU A N 1
ATOM 781 C CA . LEU A 1 98 ? -11.022 10.672 1.065 1.00 79.44 98 LEU A CA 1
ATOM 782 C C . LEU A 1 98 ? -9.722 9.867 1.008 1.00 79.44 98 LEU A C 1
ATOM 784 O O . LEU A 1 98 ? -9.744 8.735 0.545 1.00 79.44 98 LEU A O 1
ATOM 788 N N . GLY A 1 99 ? -8.619 10.413 1.529 1.00 79.88 99 GLY A N 1
ATOM 789 C CA . GLY A 1 99 ? -7.351 9.693 1.602 1.00 79.88 99 GLY A CA 1
ATOM 790 C C . GLY A 1 99 ? -7.446 8.437 2.465 1.00 79.88 99 GLY A C 1
ATO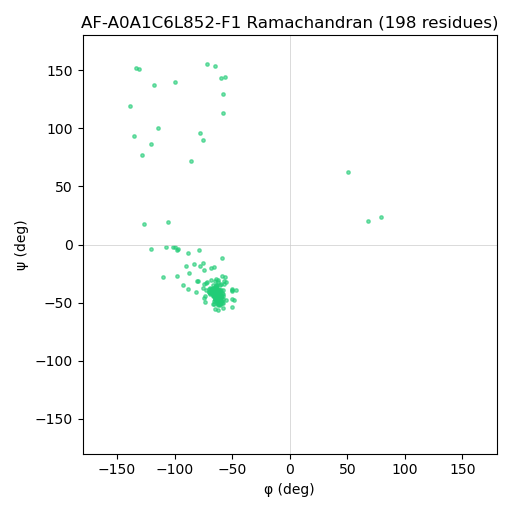M 791 O O . GLY A 1 99 ? -6.972 7.387 2.055 1.00 79.88 99 GLY A O 1
ATOM 792 N N . ALA A 1 100 ? -8.124 8.511 3.615 1.00 80.69 100 ALA A N 1
ATOM 793 C CA . ALA A 1 100 ? -8.356 7.343 4.465 1.00 80.69 100 ALA A CA 1
ATOM 794 C C . ALA A 1 100 ? -9.201 6.268 3.760 1.00 80.69 100 ALA A C 1
ATOM 796 O O . ALA A 1 100 ? -8.831 5.099 3.762 1.00 80.69 100 ALA A O 1
ATOM 797 N N . VAL A 1 101 ? -10.299 6.671 3.111 1.00 85.88 101 VAL A N 1
ATOM 798 C CA . VAL A 1 101 ? -11.177 5.759 2.360 1.00 85.88 101 VAL A CA 1
ATOM 799 C C . VAL A 1 101 ? -10.423 5.079 1.220 1.00 85.88 101 VAL A C 1
ATOM 801 O O . VAL A 1 101 ? -10.516 3.866 1.075 1.00 85.88 101 VAL A O 1
ATOM 804 N N . LEU A 1 102 ? -9.664 5.838 0.427 1.00 85.88 102 LEU A N 1
ATOM 805 C CA . LEU A 1 102 ? -8.936 5.297 -0.721 1.00 85.88 102 LEU A CA 1
ATOM 806 C C . LEU A 1 102 ? -7.794 4.375 -0.300 1.00 85.88 102 LEU A C 1
ATOM 808 O O . LEU A 1 102 ? -7.623 3.323 -0.908 1.00 85.88 102 LEU A O 1
ATOM 812 N N . VAL A 1 103 ? -7.039 4.737 0.741 1.00 85.31 103 VAL A N 1
ATOM 813 C CA . VAL A 1 103 ? -5.972 3.875 1.264 1.00 85.31 103 VAL A CA 1
ATOM 814 C C . VAL A 1 103 ? -6.562 2.563 1.772 1.00 85.31 103 VAL A C 1
ATOM 816 O O . VAL A 1 103 ? -6.135 1.511 1.314 1.00 85.31 103 VAL A O 1
ATOM 819 N N . CYS A 1 104 ? -7.594 2.597 2.617 1.00 84.94 104 CYS A N 1
ATOM 820 C CA . CYS A 1 104 ? -8.197 1.365 3.125 1.00 84.94 104 CYS A CA 1
ATOM 821 C C . CYS A 1 104 ? -8.896 0.541 2.035 1.00 84.94 104 CYS A C 1
ATOM 823 O O . CYS A 1 104 ? -8.829 -0.682 2.067 1.00 84.94 104 CYS A O 1
ATOM 825 N N . ALA A 1 105 ? -9.512 1.179 1.036 1.00 86.31 105 ALA A N 1
ATOM 826 C CA . ALA A 1 105 ? -10.084 0.460 -0.101 1.00 86.31 105 ALA A CA 1
ATOM 827 C C . ALA A 1 105 ? -9.006 -0.281 -0.909 1.00 86.31 105 ALA A C 1
ATOM 829 O O . ALA A 1 105 ? -9.204 -1.426 -1.313 1.00 86.31 105 ALA A O 1
ATOM 830 N N . LEU A 1 106 ? -7.847 0.350 -1.124 1.00 87.19 106 LEU A N 1
ATOM 831 C CA . LEU A 1 106 ? -6.707 -0.289 -1.783 1.00 87.19 106 LEU A CA 1
ATOM 832 C C . LEU A 1 106 ? -6.115 -1.419 -0.933 1.00 87.19 106 LEU A C 1
ATOM 834 O O . LEU A 1 106 ? -5.743 -2.450 -1.484 1.00 87.19 106 LEU A O 1
ATOM 838 N N . GLU A 1 107 ? -6.064 -1.258 0.389 1.00 85.38 107 GLU A N 1
ATOM 839 C CA . GLU A 1 107 ? -5.629 -2.308 1.320 1.00 85.38 107 GLU A CA 1
ATOM 840 C C . GLU A 1 107 ? -6.564 -3.518 1.295 1.00 85.38 107 GLU A C 1
ATOM 842 O O . GLU A 1 107 ? -6.089 -4.649 1.208 1.00 85.38 107 GLU A O 1
ATOM 847 N N . GLY A 1 108 ? -7.879 -3.294 1.286 1.00 83.81 108 GLY A N 1
ATOM 848 C CA . GLY A 1 108 ? -8.880 -4.351 1.147 1.00 83.81 108 GLY A CA 1
ATOM 849 C C . GLY A 1 108 ? -8.747 -5.108 -0.171 1.00 83.81 108 GLY A C 1
ATOM 850 O O . GLY A 1 108 ? -8.706 -6.341 -0.190 1.00 83.81 108 GLY A O 1
ATOM 851 N N . CYS A 1 109 ? -8.581 -4.378 -1.280 1.00 85.38 109 CYS A N 1
ATOM 852 C CA . CYS A 1 109 ? -8.281 -4.976 -2.581 1.00 85.38 109 CYS A CA 1
ATOM 853 C C . CYS A 1 109 ? -6.993 -5.811 -2.536 1.00 85.38 109 CYS A C 1
ATOM 855 O O . CYS A 1 109 ? -6.955 -6.927 -3.054 1.00 85.38 109 CYS A O 1
ATOM 857 N N . LEU A 1 110 ? -5.937 -5.288 -1.908 1.00 83.50 110 LEU A N 1
ATOM 858 C CA . LEU A 1 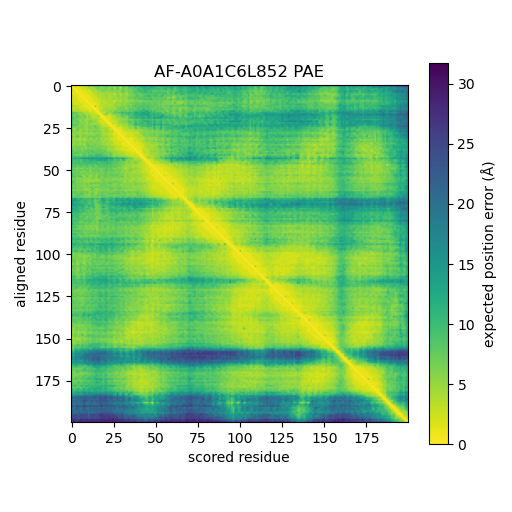110 ? -4.666 -5.987 -1.780 1.00 83.50 110 LEU A CA 1
ATOM 859 C C . LEU A 1 110 ? -4.845 -7.288 -0.991 1.00 83.50 110 LEU A C 1
ATOM 861 O O . LEU A 1 110 ? -4.479 -8.345 -1.489 1.00 83.50 110 LEU A O 1
ATOM 865 N N . LEU A 1 111 ? -5.471 -7.250 0.184 1.00 82.81 111 LEU A N 1
ATOM 866 C CA . LEU A 1 111 ? -5.718 -8.440 1.004 1.00 82.81 111 LEU A CA 1
ATOM 867 C C . LEU A 1 111 ? -6.568 -9.487 0.271 1.00 82.81 111 LEU A C 1
ATOM 869 O O . LEU A 1 111 ? -6.223 -10.668 0.268 1.00 82.81 111 LEU A O 1
ATOM 873 N N . ALA A 1 112 ? -7.639 -9.070 -0.404 1.00 84.38 112 ALA A N 1
ATOM 874 C CA . ALA A 1 112 ? -8.483 -9.982 -1.171 1.00 84.38 112 ALA A CA 1
ATOM 875 C C . ALA A 1 112 ? -7.731 -10.618 -2.351 1.00 84.38 112 ALA A C 1
ATOM 877 O O . ALA A 1 112 ? -7.932 -11.802 -2.635 1.00 84.38 112 ALA A O 1
ATOM 878 N N . TYR A 1 113 ? -6.845 -9.857 -3.003 1.00 83.38 113 TYR A N 1
ATOM 879 C CA . TYR A 1 113 ? -5.961 -10.361 -4.053 1.00 83.38 113 TYR A CA 1
ATOM 880 C C . TYR A 1 113 ? -4.971 -11.397 -3.512 1.00 83.38 113 TYR A C 1
ATOM 882 O O . TYR A 1 113 ? -4.753 -12.428 -4.144 1.00 83.38 113 TYR A O 1
ATOM 890 N N . LEU A 1 114 ? -4.426 -11.173 -2.315 1.00 74.56 114 LEU A N 1
ATOM 891 C CA . LEU A 1 114 ? -3.482 -12.092 -1.673 1.00 74.56 114 LEU A CA 1
ATOM 892 C C . LEU A 1 114 ? -4.089 -13.457 -1.344 1.00 74.56 114 LEU A C 1
ATOM 894 O O . LEU A 1 114 ? -3.383 -14.461 -1.371 1.00 74.56 114 LEU A O 1
ATOM 898 N N . VAL A 1 115 ? -5.392 -13.503 -1.077 1.00 79.25 115 VAL A N 1
ATOM 899 C CA . VAL A 1 115 ? -6.134 -14.751 -0.838 1.00 79.25 115 VAL A CA 1
ATOM 900 C C . VAL A 1 115 ? -6.462 -15.486 -2.155 1.00 79.25 115 VAL A C 1
ATOM 902 O O . VAL A 1 115 ? -6.957 -16.609 -2.130 1.00 79.25 115 VAL A O 1
ATOM 905 N N . GLY A 1 116 ? -6.145 -14.902 -3.317 1.00 78.06 116 GLY A N 1
ATOM 906 C CA . GLY A 1 116 ? -6.359 -15.521 -4.630 1.00 78.06 116 GLY A CA 1
ATOM 907 C C . GLY A 1 116 ? -7.801 -15.425 -5.133 1.00 78.06 116 GLY A C 1
ATOM 908 O O . GLY A 1 116 ? -8.235 -16.245 -5.940 1.00 78.06 116 GLY A O 1
ATOM 909 N N . ASN A 1 117 ? -8.563 -14.442 -4.651 1.00 82.25 117 ASN A N 1
ATOM 910 C CA . ASN A 1 117 ? -9.959 -14.268 -5.038 1.00 82.25 117 ASN A CA 1
ATOM 911 C C . ASN A 1 117 ? -10.115 -13.742 -6.480 1.00 82.25 117 ASN A C 1
ATOM 913 O O . ASN A 1 117 ? -9.228 -13.059 -6.997 1.00 82.25 117 ASN A O 1
ATOM 917 N N . PRO A 1 118 ? -11.263 -13.994 -7.137 1.00 86.12 118 PRO A N 1
ATOM 918 C CA . PRO A 1 118 ? -11.552 -13.412 -8.445 1.00 86.12 118 PRO A CA 1
ATOM 919 C C . PRO A 1 118 ? -11.691 -11.882 -8.365 1.00 86.12 118 PRO A C 1
ATOM 921 O O . PRO A 1 118 ? -12.106 -11.334 -7.342 1.00 86.12 118 PRO A O 1
ATOM 924 N N . LEU A 1 119 ? -11.421 -11.190 -9.480 1.00 84.25 119 LEU A N 1
ATOM 925 C CA . LEU A 1 119 ? -11.412 -9.718 -9.574 1.00 84.25 119 LEU A CA 1
ATOM 926 C C . LEU A 1 119 ? -12.671 -9.044 -9.008 1.00 84.25 119 LEU A C 1
ATOM 928 O O . LEU A 1 119 ? -12.575 -8.010 -8.355 1.00 84.25 119 LEU A O 1
ATOM 932 N N . VAL A 1 120 ? -13.845 -9.641 -9.216 1.00 86.69 120 VAL A N 1
ATOM 933 C CA . VAL A 1 120 ? -15.116 -9.107 -8.701 1.00 86.69 120 VAL A CA 1
ATOM 934 C C . VAL A 1 120 ? -15.116 -9.063 -7.172 1.00 86.69 120 VAL A C 1
ATOM 936 O O . VAL A 1 120 ? -15.496 -8.057 -6.581 1.00 86.69 120 VAL A O 1
ATOM 939 N N . VAL A 1 121 ? -14.646 -10.132 -6.528 1.00 84.94 121 VAL A N 1
ATOM 940 C CA . VAL A 1 121 ? -14.576 -10.228 -5.065 1.00 84.94 121 VAL A CA 1
ATOM 941 C C . VAL A 1 121 ? -13.547 -9.241 -4.519 1.00 84.94 121 VAL A C 1
ATOM 943 O O . VAL A 1 121 ? -13.812 -8.590 -3.516 1.00 84.94 121 VAL A O 1
ATOM 946 N N . ILE A 1 122 ? -12.422 -9.059 -5.215 1.00 88.12 122 ILE A N 1
ATOM 947 C CA . ILE A 1 122 ? -11.392 -8.079 -4.845 1.00 88.12 122 ILE A CA 1
ATOM 948 C C . ILE A 1 122 ? -11.968 -6.661 -4.796 1.00 88.12 122 ILE A C 1
ATOM 950 O O . ILE A 1 122 ? -11.810 -5.963 -3.796 1.00 88.12 122 ILE A O 1
ATOM 954 N N . ILE A 1 123 ? -12.670 -6.254 -5.858 1.00 87.50 123 ILE A N 1
ATOM 955 C CA . ILE A 1 123 ? -13.270 -4.918 -5.950 1.00 87.50 123 ILE A CA 1
ATOM 956 C C . ILE A 1 123 ? -14.331 -4.734 -4.860 1.00 87.50 123 ILE A C 1
ATOM 958 O O . ILE A 1 123 ? -14.364 -3.692 -4.209 1.00 87.50 123 ILE A O 1
ATOM 962 N N . LEU A 1 124 ? -15.170 -5.748 -4.625 1.00 89.06 124 LEU A N 1
ATOM 963 C CA . LEU A 1 124 ? -16.194 -5.694 -3.582 1.00 89.06 124 LEU A CA 1
ATOM 964 C C . LEU A 1 124 ? -15.590 -5.542 -2.181 1.00 89.06 124 LEU A C 1
ATOM 966 O O . LEU A 1 124 ? -16.080 -4.718 -1.414 1.00 89.06 124 LEU A O 1
ATOM 970 N N . PHE A 1 125 ? -14.517 -6.272 -1.861 1.00 87.44 125 PHE A N 1
ATOM 971 C CA . PHE A 1 125 ? -13.816 -6.127 -0.581 1.00 87.44 125 PHE A CA 1
ATOM 972 C C . PHE A 1 125 ? -13.270 -4.711 -0.390 1.00 87.44 125 PHE A C 1
ATOM 974 O O . PHE A 1 125 ? -13.552 -4.083 0.627 1.00 87.44 125 PHE A O 1
ATOM 981 N N . GLY A 1 126 ? -12.582 -4.156 -1.393 1.00 87.31 126 GLY A N 1
ATOM 982 C CA . GLY A 1 126 ? -12.096 -2.777 -1.314 1.00 87.31 126 GLY A CA 1
ATOM 983 C C . GLY A 1 126 ? -13.220 -1.745 -1.171 1.00 87.31 126 GLY A C 1
ATOM 984 O O . GLY A 1 126 ? -13.099 -0.792 -0.400 1.00 87.31 126 GLY A O 1
ATOM 985 N N . MET A 1 127 ? -14.348 -1.936 -1.862 1.00 89.81 127 MET A N 1
ATOM 986 C CA . MET A 1 127 ? -15.514 -1.054 -1.719 1.00 89.81 127 MET A CA 1
ATOM 987 C C . MET A 1 127 ? -16.122 -1.123 -0.314 1.00 89.81 127 MET A C 1
ATOM 989 O O . MET A 1 127 ? -16.487 -0.083 0.234 1.00 89.81 127 MET A O 1
ATOM 993 N N . LEU A 1 128 ? -16.220 -2.318 0.275 1.00 89.25 128 LEU A N 1
ATOM 994 C CA . LEU A 1 128 ? -16.737 -2.511 1.632 1.00 89.25 128 LEU A CA 1
ATOM 995 C C . LEU A 1 128 ? -15.823 -1.877 2.684 1.00 89.25 128 LEU A C 1
ATOM 997 O O . LEU A 1 128 ? -16.317 -1.160 3.556 1.00 89.25 128 LEU A O 1
ATOM 1001 N N . ASP A 1 129 ? -14.509 -2.063 2.567 1.00 87.00 129 ASP A N 1
ATOM 1002 C CA . ASP A 1 129 ? -13.532 -1.487 3.496 1.00 87.00 129 ASP A CA 1
ATOM 1003 C C . ASP A 1 129 ? -13.521 0.045 3.413 1.00 87.00 129 ASP A C 1
ATOM 1005 O O . ASP A 1 129 ? -13.560 0.744 4.433 1.00 87.00 129 ASP A O 1
ATOM 1009 N N . GLY A 1 130 ? -13.575 0.588 2.193 1.00 87.12 130 GLY A N 1
ATOM 1010 C CA . GLY A 1 130 ? -13.723 2.024 1.966 1.00 87.12 130 GLY A CA 1
ATOM 1011 C C . GLY A 1 130 ? -15.025 2.581 2.553 1.00 87.12 130 GLY A C 1
ATOM 1012 O O . GLY A 1 130 ? -15.014 3.631 3.204 1.00 87.12 130 GLY A O 1
ATOM 1013 N N . LEU A 1 131 ? -16.145 1.870 2.380 1.00 88.75 131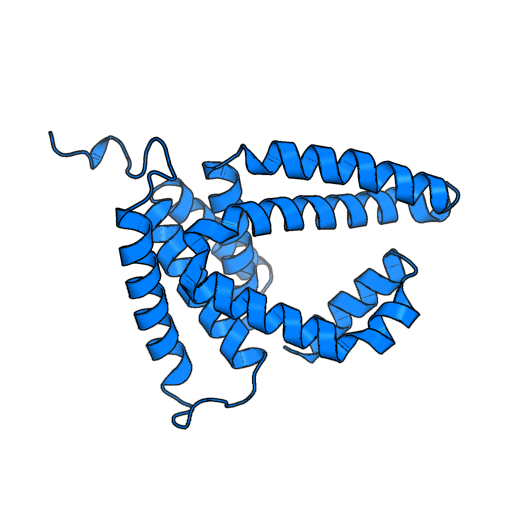 LEU A N 1
ATOM 1014 C CA . LEU A 1 131 ? -17.433 2.249 2.962 1.00 88.75 131 LEU A CA 1
ATOM 1015 C C . LEU A 1 131 ? -17.367 2.236 4.494 1.00 88.75 131 LEU A C 1
ATOM 1017 O O . LEU A 1 131 ? -17.832 3.176 5.132 1.00 88.75 131 LEU A O 1
ATOM 1021 N N . PHE A 1 132 ? -16.751 1.222 5.100 1.00 87.25 132 PHE A N 1
ATOM 1022 C CA . PHE A 1 132 ? -16.609 1.140 6.553 1.00 87.25 132 PHE A CA 1
ATOM 1023 C C . PHE A 1 132 ? -15.828 2.333 7.117 1.00 87.25 132 PHE A C 1
ATOM 1025 O O . PHE A 1 132 ? -16.265 2.975 8.075 1.00 87.25 132 PHE A O 1
ATOM 1032 N N . VAL A 1 133 ? -14.711 2.690 6.483 1.00 86.12 133 VAL A N 1
ATOM 1033 C CA . VAL A 1 133 ? -13.857 3.819 6.893 1.00 86.12 133 VAL A CA 1
ATOM 1034 C C . VAL A 1 133 ? -14.550 5.161 6.672 1.00 86.12 133 VAL A C 1
ATOM 1036 O O . VAL A 1 133 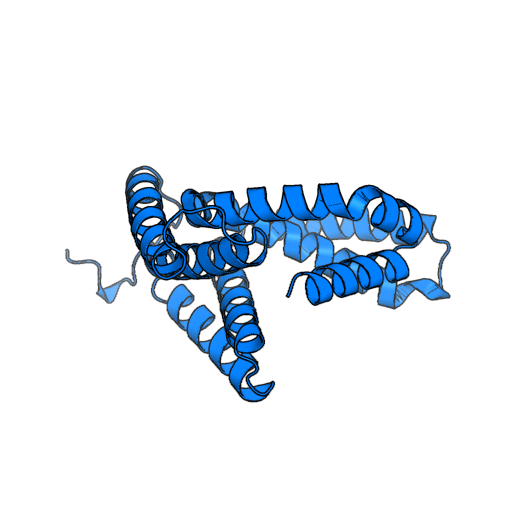? -14.340 6.098 7.441 1.00 86.12 133 VAL A O 1
ATOM 1039 N N . PHE A 1 134 ? -15.426 5.271 5.673 1.00 84.06 134 PHE A N 1
ATOM 1040 C CA . PHE A 1 134 ? -16.232 6.476 5.486 1.00 84.06 134 PHE A CA 1
ATOM 1041 C C . PHE A 1 134 ? -17.126 6.762 6.704 1.00 84.06 134 PHE A C 1
ATOM 1043 O O . PHE A 1 134 ? -17.264 7.918 7.114 1.00 84.06 134 PHE A O 1
ATOM 1050 N N . TRP A 1 135 ? -17.701 5.715 7.303 1.00 79.81 135 TRP A N 1
ATOM 1051 C CA . TRP A 1 135 ? -18.542 5.826 8.496 1.00 79.81 135 TRP A CA 1
ATOM 1052 C C . TRP A 1 135 ? -17.719 5.927 9.785 1.00 79.81 135 TRP A C 1
ATOM 1054 O O . TRP A 1 135 ? -18.037 6.742 10.651 1.00 79.81 135 TRP A O 1
ATOM 1064 N N . PHE A 1 136 ? -16.644 5.149 9.905 1.00 81.94 136 PHE A N 1
ATOM 1065 C CA . PHE A 1 136 ? -15.795 5.089 11.095 1.00 81.94 136 PHE A CA 1
ATOM 1066 C C . PHE A 1 136 ? -14.316 5.288 10.730 1.00 81.94 136 PHE A C 1
ATOM 1068 O O . PHE A 1 136 ? -13.546 4.327 10.730 1.00 81.94 136 PHE A O 1
ATOM 1075 N N . PRO A 1 137 ? -13.878 6.531 10.454 1.00 79.06 137 PRO A N 1
ATOM 1076 C CA . PRO A 1 137 ? -12.555 6.782 9.884 1.00 79.06 137 PRO A CA 1
ATOM 1077 C C . PRO A 1 137 ? -11.407 6.388 10.813 1.00 79.06 137 PRO A C 1
ATOM 1079 O O . PRO A 1 137 ? -10.415 5.833 10.355 1.00 79.06 137 PRO A O 1
ATOM 1082 N N . VAL A 1 138 ? -11.536 6.633 12.121 1.00 79.69 138 VAL A N 1
ATOM 1083 C CA . VAL A 1 138 ? -10.472 6.329 13.093 1.00 79.69 138 VAL A CA 1
ATOM 1084 C C . VAL A 1 138 ? -10.368 4.826 13.353 1.00 79.69 138 VAL A C 1
ATOM 1086 O O . VAL A 1 138 ? -9.284 4.261 13.259 1.00 79.69 138 VAL A O 1
ATOM 1089 N N . ILE A 1 139 ? -11.496 4.171 13.644 1.00 82.81 139 ILE A N 1
ATOM 1090 C CA . ILE A 1 139 ? -11.533 2.732 13.950 1.00 82.81 139 ILE A CA 1
ATOM 1091 C C . ILE A 1 139 ? -11.157 1.923 12.707 1.00 82.81 139 ILE A C 1
ATOM 1093 O O . ILE A 1 139 ? -10.340 1.013 12.801 1.00 82.81 139 ILE A O 1
ATOM 1097 N N . GLY A 1 140 ? -11.704 2.289 11.543 1.00 81.81 140 GLY A N 1
ATOM 1098 C CA . GLY A 1 140 ? -11.383 1.652 10.270 1.00 81.81 140 GLY A CA 1
ATOM 1099 C C . GLY A 1 140 ? -9.894 1.732 9.960 1.00 81.81 140 GLY A C 1
ATOM 1100 O O . GLY A 1 140 ? -9.273 0.700 9.734 1.00 81.81 140 GLY A O 1
ATOM 1101 N N . LEU A 1 141 ? -9.293 2.925 10.047 1.00 83.31 141 LEU A N 1
ATOM 1102 C CA . LEU A 1 141 ? -7.853 3.074 9.829 1.00 83.31 141 LEU A CA 1
ATOM 1103 C C . LEU A 1 141 ? -7.030 2.210 10.784 1.00 83.31 141 LEU A C 1
ATOM 1105 O O . LEU A 1 141 ? -6.080 1.586 10.333 1.00 83.31 141 LEU A O 1
ATOM 1109 N N . ILE A 1 142 ? -7.386 2.152 12.070 1.00 85.81 142 ILE A N 1
ATOM 1110 C CA . ILE A 1 142 ? -6.646 1.342 13.047 1.00 85.81 142 ILE A CA 1
ATOM 1111 C C . ILE A 1 142 ? -6.667 -0.135 12.666 1.00 85.81 142 ILE A C 1
ATOM 1113 O O . ILE A 1 142 ? -5.632 -0.796 12.590 1.00 85.81 142 ILE A O 1
ATOM 1117 N N . VAL A 1 143 ? -7.869 -0.652 12.421 1.00 85.94 143 VAL A N 1
ATOM 1118 C CA . VAL A 1 143 ? -8.069 -2.072 12.147 1.00 85.94 143 VAL A CA 1
ATOM 1119 C C . VAL A 1 143 ? -7.397 -2.454 10.832 1.00 85.94 143 VAL A C 1
ATOM 1121 O O . VAL A 1 143 ? -6.585 -3.377 10.812 1.00 85.94 143 VAL A O 1
ATOM 1124 N N . PHE A 1 144 ? -7.672 -1.724 9.750 1.00 85.44 144 PHE A N 1
ATOM 1125 C CA . PHE A 1 144 ? -7.175 -2.079 8.422 1.00 85.44 144 PHE A CA 1
ATOM 1126 C C . PHE A 1 144 ? -5.667 -1.875 8.274 1.00 85.44 144 PHE A C 1
ATOM 1128 O O . PHE A 1 144 ? -4.999 -2.770 7.760 1.00 85.44 144 PHE A O 1
ATOM 1135 N N . GLN A 1 145 ? -5.099 -0.787 8.807 1.00 85.00 145 GLN A N 1
ATOM 1136 C CA . GLN A 1 145 ? -3.645 -0.575 8.771 1.00 85.00 145 GLN A CA 1
ATOM 1137 C C . GLN A 1 145 ? -2.901 -1.631 9.584 1.00 85.00 145 GLN A C 1
ATOM 1139 O O . GLN A 1 145 ? -1.845 -2.108 9.172 1.00 85.00 145 GLN A O 1
ATOM 1144 N N . SER A 1 146 ? -3.444 -2.014 10.742 1.00 85.94 146 SER A N 1
ATOM 1145 C CA . SER A 1 146 ? -2.822 -3.033 11.579 1.00 85.94 146 SER A CA 1
ATOM 1146 C C . SER A 1 146 ? -2.892 -4.420 10.935 1.00 85.94 146 SER A C 1
ATOM 1148 O O . SER A 1 146 ? -1.888 -5.135 10.928 1.00 85.94 146 SER A O 1
ATOM 1150 N N . VAL A 1 147 ? -4.028 -4.782 10.327 1.00 86.94 147 VAL A N 1
ATOM 1151 C CA . VAL A 1 147 ? -4.182 -6.042 9.582 1.00 86.94 147 VAL A CA 1
ATOM 1152 C C . VAL A 1 147 ? -3.267 -6.060 8.358 1.00 86.94 147 VAL A C 1
ATOM 1154 O O . VAL A 1 147 ? -2.427 -6.951 8.236 1.00 86.94 147 VAL A O 1
ATOM 1157 N N . CYS A 1 148 ? -3.369 -5.058 7.485 1.00 84.38 148 CYS A N 1
ATOM 1158 C CA . CYS A 1 148 ? -2.588 -4.983 6.253 1.00 84.38 148 CYS A CA 1
ATOM 1159 C C . CYS A 1 148 ? -1.078 -4.922 6.536 1.00 84.38 148 CYS A C 1
ATOM 1161 O O . CYS A 1 148 ? -0.310 -5.693 5.961 1.00 84.38 148 CYS A O 1
ATOM 1163 N N . GLY A 1 149 ? -0.652 -4.079 7.483 1.00 81.50 149 GLY A N 1
ATOM 1164 C CA . GLY A 1 149 ? 0.747 -3.951 7.888 1.00 81.50 149 GLY A CA 1
ATOM 1165 C C . GLY A 1 149 ? 1.325 -5.246 8.462 1.00 81.50 149 GLY A C 1
ATOM 1166 O O . GLY A 1 149 ? 2.443 -5.615 8.110 1.00 81.50 149 GLY A O 1
ATOM 1167 N N . SER A 1 150 ? 0.554 -5.981 9.272 1.00 82.62 150 SER A N 1
ATOM 1168 C CA . SER A 1 150 ? 0.981 -7.277 9.823 1.00 82.62 150 SER A CA 1
ATOM 1169 C C . SER A 1 150 ? 1.143 -8.339 8.733 1.00 82.62 150 SER A C 1
ATOM 1171 O O . SER A 1 150 ? 2.150 -9.047 8.713 1.00 82.62 150 SER A O 1
ATOM 1173 N N . PHE A 1 151 ? 0.189 -8.427 7.799 1.00 81.06 151 PHE A N 1
ATOM 1174 C CA . PHE A 1 151 ? 0.272 -9.352 6.664 1.00 81.06 151 PHE A CA 1
ATOM 1175 C C . PHE A 1 151 ? 1.444 -9.013 5.736 1.00 81.06 151 PHE A C 1
ATOM 1177 O O . PHE A 1 151 ? 2.215 -9.903 5.373 1.00 81.06 151 PHE A O 1
ATOM 1184 N N . LEU A 1 152 ? 1.626 -7.738 5.383 1.00 78.12 152 LEU A N 1
ATOM 1185 C CA . LEU A 1 152 ? 2.744 -7.295 4.548 1.00 78.12 152 LEU A CA 1
ATOM 1186 C C . LEU A 1 152 ? 4.093 -7.555 5.218 1.00 78.12 152 LEU A C 1
ATOM 1188 O O . LEU A 1 152 ? 5.002 -8.064 4.569 1.00 78.12 152 LEU A O 1
ATOM 1192 N N . PHE A 1 153 ? 4.220 -7.256 6.511 1.00 79.56 153 PHE A N 1
ATOM 1193 C CA . PHE A 1 153 ? 5.462 -7.450 7.253 1.00 79.56 153 PHE A CA 1
ATOM 1194 C C . PHE A 1 153 ? 5.871 -8.926 7.323 1.00 79.56 153 PHE A C 1
ATOM 1196 O O . PHE A 1 153 ? 6.988 -9.266 6.940 1.00 79.56 153 PHE A O 1
ATOM 1203 N N . VAL A 1 154 ? 4.952 -9.810 7.728 1.00 77.69 154 VAL A N 1
ATOM 1204 C CA . VAL A 1 154 ? 5.212 -11.260 7.822 1.00 77.69 154 VAL A CA 1
ATOM 1205 C C . VAL A 1 154 ? 5.536 -11.867 6.459 1.00 77.69 154 VAL A C 1
ATOM 1207 O O . VAL A 1 154 ? 6.304 -12.820 6.373 1.00 77.69 154 VAL A O 1
ATOM 1210 N N . THR A 1 155 ? 4.990 -11.312 5.378 1.00 74.12 155 THR A N 1
ATOM 1211 C CA . THR A 1 155 ? 5.260 -11.855 4.043 1.00 74.12 155 THR A CA 1
ATOM 1212 C C . THR A 1 155 ? 6.520 -11.281 3.391 1.00 74.12 155 THR A C 1
ATOM 1214 O O . THR A 1 155 ? 7.114 -11.926 2.529 1.00 74.12 155 THR A O 1
ATOM 1217 N N . LEU A 1 156 ? 6.948 -10.077 3.781 1.00 71.75 156 LEU A N 1
ATOM 1218 C CA . LEU A 1 156 ? 8.211 -9.478 3.335 1.00 71.75 156 LEU A CA 1
ATOM 1219 C C . LEU A 1 156 ? 9.417 -10.017 4.112 1.00 71.75 156 LEU A C 1
ATOM 1221 O O . LEU A 1 156 ? 10.512 -10.098 3.555 1.00 71.75 156 LEU A O 1
ATOM 1225 N N . GLN A 1 157 ? 9.226 -10.375 5.381 1.00 68.69 157 GLN A N 1
ATOM 1226 C CA . GLN A 1 157 ? 10.248 -10.966 6.235 1.00 68.69 157 GLN A CA 1
ATOM 1227 C C . GLN A 1 157 ? 9.866 -12.400 6.589 1.00 68.69 157 GLN A C 1
ATOM 1229 O O . GLN A 1 157 ? 9.073 -12.644 7.495 1.00 68.69 157 GLN A O 1
ATOM 1234 N N . GLU A 1 158 ? 10.468 -13.355 5.881 1.00 61.56 158 GLU A N 1
ATOM 1235 C CA . GLU A 1 158 ? 10.322 -14.775 6.190 1.00 61.56 158 GLU A CA 1
ATOM 1236 C C . GLU A 1 158 ? 10.783 -15.052 7.635 1.00 61.56 158 GLU A C 1
ATOM 1238 O O . GLU A 1 158 ? 11.960 -14.925 7.962 1.00 61.56 158 GLU A O 1
ATOM 1243 N N . ASN A 1 159 ? 9.836 -15.430 8.502 1.00 54.81 159 ASN A N 1
ATOM 1244 C CA . ASN A 1 159 ? 10.058 -16.042 9.819 1.00 54.81 159 ASN A CA 1
ATOM 1245 C C . ASN A 1 159 ? 11.055 -15.336 10.762 1.00 54.81 159 ASN A C 1
ATOM 1247 O O . ASN A 1 159 ? 12.031 -15.930 11.214 1.00 54.81 159 ASN A O 1
ATOM 1251 N N . ILE A 1 160 ? 10.771 -14.094 11.160 1.00 56.12 160 ILE A N 1
ATOM 1252 C CA . ILE A 1 160 ? 11.586 -13.396 12.177 1.00 56.12 160 ILE A CA 1
ATOM 1253 C C . ILE A 1 160 ? 11.274 -13.810 13.617 1.00 56.12 160 ILE A C 1
ATOM 1255 O O . ILE A 1 160 ? 12.150 -13.775 14.480 1.00 56.12 160 ILE A O 1
ATOM 1259 N N . LEU A 1 161 ? 10.029 -14.180 13.910 1.00 54.25 161 LEU A N 1
ATOM 1260 C CA . LEU A 1 161 ? 9.596 -14.489 15.271 1.00 54.25 161 LEU A CA 1
ATOM 1261 C C . LEU A 1 161 ? 9.580 -16.003 15.503 1.00 54.25 161 LEU A C 1
ATOM 1263 O O . LEU A 1 161 ? 9.115 -16.772 14.666 1.00 54.25 161 LEU A O 1
ATOM 1267 N N . TRP A 1 162 ? 10.014 -16.428 16.689 1.00 55.66 162 TRP A N 1
ATOM 1268 C CA . TRP A 1 162 ? 10.157 -17.839 17.082 1.00 55.66 162 TRP A CA 1
ATOM 1269 C C . TRP A 1 162 ? 8.855 -18.670 17.024 1.00 55.66 162 TRP A C 1
ATOM 1271 O O . TRP A 1 162 ? 8.907 -19.894 17.109 1.00 55.66 162 TRP A O 1
ATOM 1281 N N . PHE A 1 163 ? 7.690 -18.032 16.856 1.00 58.09 163 PHE A N 1
ATOM 1282 C CA . PHE A 1 163 ? 6.372 -18.674 16.830 1.00 58.09 163 PHE A CA 1
ATOM 1283 C C . PHE A 1 163 ? 5.645 -18.426 15.497 1.00 58.09 163 PHE A C 1
ATOM 1285 O O . PHE A 1 163 ? 4.852 -17.486 15.423 1.00 58.09 163 PHE A O 1
ATOM 1292 N N . PRO A 1 164 ? 5.858 -19.249 14.453 1.00 63.06 164 PRO A N 1
ATOM 1293 C CA . PRO A 1 164 ? 5.365 -18.991 13.092 1.00 63.06 164 PRO A CA 1
ATOM 1294 C C . PRO A 1 164 ? 3.840 -18.800 12.997 1.00 63.06 164 PRO A C 1
ATOM 1296 O O . PRO A 1 164 ? 3.372 -17.949 12.248 1.00 63.06 164 PRO A O 1
ATOM 1299 N N . ASN A 1 165 ? 3.055 -19.500 13.821 1.00 68.19 165 ASN A N 1
ATOM 1300 C CA . ASN A 1 165 ? 1.588 -19.439 13.759 1.00 68.19 165 ASN A CA 1
ATOM 1301 C C . ASN A 1 165 ? 0.968 -18.243 14.508 1.00 68.19 165 ASN A C 1
ATOM 1303 O O . ASN A 1 165 ? -0.191 -17.914 14.270 1.00 68.19 165 ASN A O 1
ATOM 1307 N N . PHE A 1 166 ? 1.710 -17.585 15.408 1.00 70.50 166 PHE A N 1
ATOM 1308 C CA . PHE A 1 166 ? 1.181 -16.498 16.248 1.00 70.50 166 PHE A CA 1
ATOM 1309 C C . PHE A 1 166 ? 1.676 -15.103 15.846 1.00 70.50 166 PHE A C 1
ATOM 1311 O O . PHE A 1 166 ? 1.233 -14.117 16.431 1.00 70.50 166 PHE A O 1
ATOM 1318 N N . GLN A 1 167 ? 2.546 -14.993 14.837 1.00 75.00 167 GLN A N 1
ATOM 1319 C CA . GLN A 1 167 ? 3.151 -13.717 14.434 1.00 75.00 167 GLN A CA 1
ATOM 1320 C C . GLN A 1 167 ? 2.105 -12.689 13.986 1.00 75.00 167 GLN A C 1
ATOM 1322 O O . GLN A 1 167 ? 2.071 -11.575 14.501 1.00 75.00 167 GLN A O 1
ATOM 1327 N N . VAL A 1 168 ? 1.222 -13.082 13.062 1.00 78.50 168 VAL A N 1
ATOM 1328 C CA . VAL A 1 168 ? 0.186 -12.206 12.496 1.00 78.50 168 VAL A CA 1
ATOM 1329 C C . VAL A 1 168 ? -0.805 -11.725 13.566 1.00 78.50 168 VAL A C 1
ATOM 1331 O O . VAL A 1 168 ? -0.919 -10.514 13.739 1.00 78.50 168 VAL A O 1
ATOM 1334 N N . PRO A 1 169 ? -1.494 -12.598 14.335 1.00 83.50 169 PRO A N 1
ATOM 1335 C CA . PRO A 1 169 ? -2.457 -12.127 15.331 1.00 83.50 169 PRO A CA 1
ATOM 1336 C C . PRO A 1 169 ? -1.801 -11.301 16.446 1.00 83.50 169 PRO A C 1
ATOM 1338 O O . PRO A 1 169 ? -2.395 -10.328 16.905 1.00 83.50 169 PRO A O 1
ATOM 1341 N N . PHE A 1 170 ? -0.570 -11.629 16.851 1.00 84.12 170 PHE A N 1
ATOM 1342 C CA . PHE A 1 170 ? 0.158 -10.843 17.848 1.00 84.12 170 PHE A CA 1
ATOM 1343 C C . PHE A 1 170 ? 0.473 -9.425 17.352 1.00 84.12 170 PHE A C 1
ATOM 1345 O O . PHE A 1 170 ? 0.219 -8.454 18.067 1.00 84.12 170 PHE A O 1
ATOM 1352 N N . LEU A 1 171 ? 0.979 -9.291 16.121 1.00 83.50 171 LEU A N 1
ATOM 1353 C CA . LEU A 1 171 ? 1.273 -7.990 15.514 1.00 83.50 171 LEU A CA 1
ATOM 1354 C C . LEU A 1 171 ? 0.010 -7.155 15.300 1.00 83.50 171 LEU A C 1
ATOM 1356 O O . LEU A 1 171 ? 0.050 -5.949 15.532 1.00 83.50 171 LEU A O 1
ATOM 1360 N N . ILE A 1 172 ? -1.114 -7.789 14.955 1.00 87.00 172 ILE A N 1
ATOM 1361 C CA . ILE A 1 172 ? -2.402 -7.101 14.829 1.00 87.00 172 ILE A CA 1
ATOM 1362 C C . ILE A 1 172 ? -2.821 -6.509 16.179 1.00 87.00 172 ILE A C 1
ATOM 1364 O O . ILE A 1 172 ? -3.098 -5.318 16.284 1.00 87.00 172 ILE A O 1
ATOM 1368 N N . VAL A 1 173 ? -2.823 -7.311 17.246 1.00 87.25 173 VAL A N 1
ATOM 1369 C CA . VAL A 1 173 ? -3.238 -6.827 18.572 1.00 87.25 173 VAL A CA 1
ATOM 1370 C C . VAL A 1 173 ? -2.306 -5.719 19.070 1.00 87.25 173 VAL A C 1
ATOM 1372 O O . VAL A 1 173 ? -2.772 -4.679 19.537 1.00 87.25 173 VAL A O 1
ATOM 1375 N N . MET A 1 174 ? -0.991 -5.900 18.928 1.00 85.81 174 MET A N 1
ATOM 1376 C CA . MET A 1 174 ? -0.014 -4.889 19.343 1.00 85.81 174 MET A CA 1
ATOM 1377 C C . MET A 1 174 ? -0.101 -3.616 18.497 1.00 85.81 174 MET A C 1
ATOM 1379 O O . MET A 1 174 ? -0.031 -2.516 19.045 1.00 85.81 174 MET A O 1
ATOM 1383 N N . GLY A 1 175 ? -0.301 -3.744 17.184 1.00 83.56 175 GLY A N 1
ATOM 1384 C CA . GLY A 1 175 ? -0.505 -2.626 16.267 1.00 83.56 175 GLY A CA 1
ATOM 1385 C C . GLY A 1 175 ? -1.744 -1.817 16.635 1.00 83.56 175 GLY A C 1
ATOM 1386 O O . GLY A 1 175 ? -1.644 -0.606 16.829 1.00 83.56 175 GLY A O 1
ATOM 1387 N N . MET A 1 176 ? -2.882 -2.485 16.845 1.00 86.81 176 MET A N 1
ATOM 1388 C CA . MET A 1 176 ? -4.126 -1.841 17.272 1.00 86.81 176 MET A CA 1
ATOM 1389 C C . MET A 1 176 ? -3.969 -1.092 18.597 1.00 86.81 176 MET A C 1
ATOM 1391 O O . MET A 1 176 ? -4.381 0.063 18.693 1.00 86.81 176 MET A O 1
ATOM 1395 N N . LEU A 1 177 ? -3.352 -1.711 19.610 1.00 86.62 177 LEU A N 1
ATOM 1396 C CA . LEU A 1 177 ? -3.135 -1.078 20.915 1.00 86.62 177 LEU A CA 1
ATOM 1397 C C . LEU A 1 177 ? -2.263 0.175 20.797 1.00 86.62 177 LEU A C 1
ATOM 1399 O O . LEU A 1 177 ? -2.616 1.234 21.318 1.00 86.62 177 LEU A O 1
ATOM 1403 N N . LEU A 1 178 ? -1.138 0.076 20.089 1.00 85.00 178 LEU A N 1
ATOM 1404 C CA . LEU A 1 178 ? -0.188 1.178 19.947 1.00 85.00 178 LEU A CA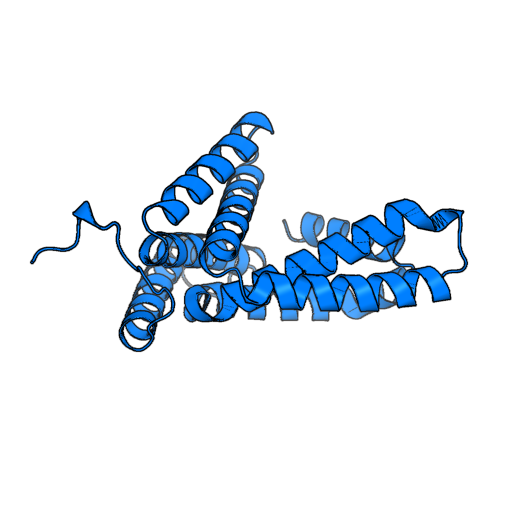 1
ATOM 1405 C C . LEU A 1 178 ? -0.810 2.338 19.154 1.00 85.00 178 LEU A C 1
ATOM 1407 O O . LEU A 1 178 ? -0.752 3.495 19.579 1.00 85.00 178 LEU A O 1
ATOM 1411 N N . GLN A 1 179 ? -1.493 2.027 18.052 1.00 84.38 179 GLN A N 1
ATOM 1412 C CA . GLN A 1 179 ? -2.217 3.011 17.254 1.00 84.38 179 GLN A CA 1
ATOM 1413 C C . GLN A 1 179 ? -3.358 3.669 18.040 1.00 84.38 179 GLN A C 1
ATOM 1415 O O . GLN A 1 179 ? -3.532 4.886 17.955 1.00 84.38 179 GLN A O 1
ATOM 1420 N N . TRP A 1 180 ? -4.086 2.906 18.858 1.00 82.81 180 TRP A N 1
ATOM 1421 C CA . TRP A 1 180 ? -5.122 3.434 19.743 1.00 82.81 180 TRP A CA 1
ATOM 1422 C C . TRP A 1 180 ? -4.555 4.449 20.744 1.00 82.81 180 TRP A C 1
ATOM 1424 O O . TRP A 1 180 ? -5.063 5.569 20.838 1.00 82.81 180 TRP A O 1
ATOM 1434 N N . PHE A 1 181 ? -3.455 4.116 21.432 1.00 82.12 181 PHE A N 1
ATOM 1435 C CA . PHE A 1 181 ? -2.783 5.038 22.359 1.00 82.12 181 PHE A CA 1
ATOM 1436 C C . PHE A 1 181 ? -2.306 6.324 21.675 1.00 82.12 181 PHE A C 1
ATOM 1438 O O . PHE A 1 181 ? -2.419 7.412 22.244 1.00 82.12 181 PHE A O 1
ATOM 1445 N N . ILE A 1 182 ? -1.792 6.221 20.448 1.00 78.31 182 ILE A N 1
ATOM 1446 C CA . ILE A 1 182 ? -1.370 7.387 19.663 1.00 78.31 182 ILE A CA 1
ATOM 1447 C C . ILE A 1 182 ? -2.575 8.239 19.258 1.00 78.31 182 ILE A C 1
ATOM 1449 O O . ILE A 1 182 ? -2.502 9.469 19.322 1.00 78.31 182 ILE A O 1
ATOM 1453 N N . SER A 1 183 ? -3.680 7.605 18.859 1.00 75.75 183 SER A N 1
ATOM 1454 C CA . SER A 1 183 ? -4.886 8.298 18.407 1.00 75.75 183 SER A CA 1
ATOM 1455 C C . SER A 1 183 ? -5.515 9.158 19.495 1.00 75.75 183 SER A C 1
ATOM 1457 O O . SER A 1 183 ? -6.078 10.201 19.182 1.00 75.75 183 SER A O 1
ATOM 1459 N N . GLN A 1 184 ? -5.421 8.757 20.765 1.00 69.69 184 GLN A N 1
ATOM 1460 C CA . GLN A 1 184 ? -5.999 9.527 21.872 1.00 69.69 184 GLN A CA 1
ATOM 1461 C C . GLN A 1 184 ? -5.332 10.892 22.083 1.00 69.69 184 GLN A C 1
ATOM 1463 O O . GLN A 1 184 ? -5.919 11.768 22.709 1.00 69.69 184 GLN A O 1
ATOM 1468 N N . ARG A 1 185 ? -4.110 11.090 21.575 1.00 59.62 185 ARG A N 1
ATOM 1469 C CA . ARG A 1 185 ? -3.350 12.334 21.763 1.00 59.62 185 ARG A CA 1
ATOM 1470 C C . ARG A 1 185 ? -3.459 13.311 20.593 1.00 59.62 185 ARG A C 1
ATOM 1472 O O . ARG A 1 185 ? -2.854 14.377 20.663 1.00 59.62 185 ARG A O 1
ATOM 1479 N N . ILE A 1 186 ? -4.142 12.950 19.503 1.00 60.12 186 ILE A N 1
ATOM 1480 C CA . ILE A 1 186 ? -4.096 13.715 18.251 1.00 60.12 186 ILE A CA 1
ATOM 1481 C C . ILE A 1 186 ? -5.488 13.801 17.624 1.00 60.12 186 ILE A C 1
ATOM 1483 O O . ILE A 1 186 ? -6.062 12.797 17.207 1.00 60.12 186 ILE A O 1
ATOM 1487 N N . GLU A 1 187 ? -5.998 15.021 17.468 1.00 59.56 187 GLU A N 1
ATOM 1488 C CA . GLU A 1 187 ? -7.205 15.286 16.683 1.00 59.56 187 GLU A CA 1
ATOM 1489 C C . GLU A 1 187 ? -6.870 15.261 15.187 1.00 59.56 187 GLU A C 1
ATOM 1491 O O . GLU A 1 187 ? -6.368 16.218 14.598 1.00 59.56 187 GLU A O 1
ATOM 1496 N N . ILE A 1 188 ? -7.089 14.109 14.557 1.00 60.78 188 ILE A N 1
ATOM 1497 C CA . ILE A 1 188 ? -6.730 13.895 13.147 1.00 60.78 188 ILE A CA 1
ATOM 1498 C C . ILE A 1 188 ? -7.903 14.221 12.229 1.00 60.78 188 ILE A C 1
ATOM 1500 O O . ILE A 1 188 ? -7.697 14.751 11.134 1.00 60.78 188 ILE A O 1
ATOM 1504 N N . PHE A 1 189 ? -9.125 13.944 12.674 1.00 58.22 189 PHE A N 1
ATOM 1505 C CA . PHE A 1 189 ? -10.356 14.219 11.945 1.00 58.22 189 PHE A CA 1
ATOM 1506 C C . PHE A 1 189 ? -11.213 15.202 12.727 1.00 58.22 189 PHE A C 1
ATOM 1508 O O . PHE A 1 189 ? -11.401 15.031 13.926 1.00 58.22 189 PHE A O 1
ATOM 1515 N N . ASP A 1 190 ? -11.787 16.171 12.016 1.00 58.47 190 ASP A N 1
ATOM 1516 C CA . ASP A 1 190 ? -12.674 17.180 12.608 1.00 58.47 190 ASP A CA 1
ATOM 1517 C C . ASP A 1 190 ? -14.004 16.540 13.083 1.00 58.47 190 ASP A C 1
ATOM 1519 O O . ASP A 1 190 ? -14.695 17.055 13.956 1.00 58.47 190 ASP A O 1
ATOM 1523 N N . GLU A 1 191 ? -14.343 15.360 12.545 1.00 61.59 191 GLU A N 1
ATOM 1524 C CA . GLU A 1 191 ? -15.444 14.505 12.999 1.00 61.59 191 GLU A CA 1
ATOM 1525 C C . GLU A 1 191 ? -14.975 13.038 13.066 1.00 61.59 191 GLU A C 1
ATOM 1527 O O . GLU A 1 191 ? -15.024 12.339 12.048 1.00 61.59 191 GLU A O 1
ATOM 1532 N N . PRO A 1 192 ? -14.499 12.560 14.231 1.00 59.56 192 PRO A N 1
ATOM 1533 C CA . PRO A 1 192 ? -14.001 11.190 14.385 1.00 59.56 192 PRO A CA 1
ATOM 1534 C C . PRO A 1 192 ? -15.121 10.139 14.416 1.00 59.56 192 PRO A C 1
ATOM 1536 O O . PRO A 1 192 ? -14.871 8.976 14.104 1.00 59.56 192 PRO A O 1
ATOM 1539 N N . TYR A 1 193 ? -16.348 10.554 14.748 1.00 62.25 193 TYR A N 1
ATOM 1540 C CA . TYR A 1 193 ? -17.525 9.692 14.841 1.00 62.25 193 TYR A CA 1
ATOM 1541 C C . TYR A 1 193 ? -18.712 10.287 14.079 1.00 62.25 193 TYR A C 1
ATOM 1543 O O . TYR A 1 193 ? -18.853 11.518 14.021 1.00 62.25 193 TYR A O 1
ATOM 1551 N N . PRO A 1 194 ? -19.613 9.437 13.556 1.00 63.66 194 PRO A N 1
ATOM 1552 C CA . PRO A 1 194 ? -20.878 9.892 13.007 1.00 63.66 194 PRO A CA 1
ATOM 1553 C C . PRO A 1 194 ? -21.675 10.704 14.031 1.00 63.66 194 PRO A C 1
ATOM 1555 O O . PRO A 1 194 ? -21.704 10.379 15.220 1.00 63.66 194 PRO A O 1
ATOM 1558 N N . LYS A 1 195 ? -22.387 11.737 13.567 1.00 63.59 195 LYS A N 1
ATOM 1559 C CA . LYS A 1 195 ? -23.156 12.648 14.437 1.00 63.59 195 LYS A CA 1
ATOM 1560 C C . LYS A 1 195 ? -24.183 11.930 15.326 1.00 63.59 195 LYS A C 1
ATOM 1562 O O . LYS A 1 195 ? -24.455 12.405 16.420 1.00 63.59 195 LYS A O 1
ATOM 1567 N N . TRP A 1 196 ? -24.695 10.776 14.894 1.00 66.12 196 TRP A N 1
ATOM 1568 C CA . TRP A 1 196 ? -25.664 9.959 15.635 1.00 66.12 196 TRP A CA 1
ATOM 1569 C C . TRP A 1 196 ? -25.067 9.166 16.810 1.00 66.12 196 TRP A C 1
ATOM 1571 O O . TRP A 1 196 ? -25.810 8.730 17.682 1.00 66.12 196 TRP A O 1
ATOM 1581 N N . MET A 1 197 ? -23.742 9.004 16.871 1.00 62.00 197 MET A N 1
ATOM 1582 C CA . MET A 1 197 ? -23.045 8.304 17.961 1.00 62.00 197 MET A CA 1
ATOM 1583 C C . MET A 1 197 ? -22.483 9.272 19.019 1.00 62.00 197 MET A C 1
ATOM 1585 O O . MET A 1 197 ? -21.973 8.849 20.057 1.00 62.00 197 MET A O 1
ATOM 1589 N N . ARG A 1 198 ? -22.596 10.586 18.784 1.00 55.56 198 ARG A N 1
ATOM 1590 C CA . ARG A 1 198 ? -22.194 11.633 19.726 1.00 55.56 198 ARG A CA 1
ATOM 1591 C C . ARG A 1 198 ? -23.248 11.697 20.841 1.00 55.56 198 ARG A C 1
ATOM 1593 O O . ARG A 1 198 ? -24.254 12.389 20.707 1.00 55.56 198 ARG A O 1
ATOM 1600 N N . ARG A 1 199 ? -23.067 10.917 21.916 1.00 57.09 199 ARG A N 1
ATOM 1601 C CA . ARG A 1 199 ? -23.858 11.115 23.142 1.00 57.09 199 ARG A CA 1
ATOM 1602 C C . ARG A 1 199 ? -23.624 12.554 23.616 1.00 57.09 199 ARG A C 1
ATOM 1604 O O . ARG A 1 199 ? -22.476 12.994 23.643 1.00 57.09 199 ARG A O 1
ATOM 1611 N N . ARG A 1 200 ? -24.728 13.265 23.874 1.00 41.84 200 ARG A N 1
ATOM 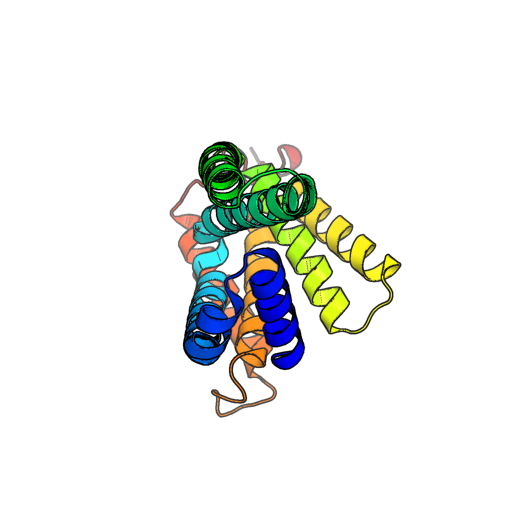1612 C CA . ARG A 1 200 ? -24.729 14.566 24.556 1.00 41.84 200 ARG A CA 1
ATOM 1613 C C . ARG A 1 200 ? -23.964 14.479 25.868 1.00 41.84 200 ARG A C 1
ATOM 1615 O O . ARG A 1 200 ? -24.083 13.417 26.519 1.00 41.84 200 ARG A O 1
#

Secondary structure (DSSP, 8-state):
-HHHHHHHHHHHHHHHT-HHHHHHHHHHHHHHHHHHHHHHHHHHHHHHHHHHHHHHHHHHHHHHHHHHTTTS-HHHHHHHHHHHHHHHHHHHHH-HHHHHHHHHHHHHHHHHHHTT--HHHHHHHHHHHHHHHHH-HHHHHHHHHHHHHHHHHHHHSTT-SS-TTTHHHHHHHHHHHHHHHHHTT----S-SS-GGG---

Nearest PDB structures (foldseek):
  8btk-assembly1_TC  TM=3.306E-01  e=9.990E+00  Canis lupus familiaris
  4u4v-assembly1_A  TM=2.609E-01  e=9.990E+00  Escherichia coli str. K-12 substr. MG1655

Solvent-accessible surface area (backbone atoms only — not comparable to full-atom values): 10460 Å² total; per-residue (Å²): 106,62,67,57,53,51,51,51,52,48,52,52,14,63,65,69,75,40,41,72,63,46,68,75,39,42,71,60,52,54,55,50,49,39,52,51,23,48,44,29,17,44,40,22,88,75,44,45,48,57,52,37,17,50,50,45,24,52,51,36,39,51,51,46,35,73,77,34,66,92,78,50,62,65,69,59,53,51,54,48,27,51,56,52,12,52,51,50,16,58,57,45,51,71,37,63,66,63,33,52,19,53,49,41,15,52,48,28,27,49,55,35,48,74,73,67,50,58,71,69,57,14,53,50,41,10,52,51,40,18,53,48,19,68,58,30,46,58,63,36,44,39,54,50,29,6,48,49,15,23,55,50,30,55,62,70,43,80,77,85,58,98,49,80,90,51,49,52,66,50,41,26,54,52,13,36,53,48,34,49,63,54,50,78,77,50,91,82,54,101,66,59,59,48,79,90,72,62,76,130

Foldseek 3Di:
DLVVVLVVQCVLCVLLVNNVVCVVCVVVVLVVQLVVLLCLQAVVLPCLLVVLLVVQLSVLLNVLSVVPVPPDDSVVSVVVSVVVSNVRSVVSSPVLQVSLLQSQLVLQLVVCVVVVDDPVVSNVRSNVLSVVCNQAVLLSSQQSSNQSSQVSNCVSDPDPDPDNVCSRVVSSVNSSVSSVVVVVVDDSDPDNHDPVPPDD

Mean predicted aligned error: 8.55 Å

pLDDT: mean 78.41, std 8.77, range [41.84, 89.81]

Sequence (200 aa):
MRELIENSIRWFGLLTGLEDAINQGMPWIIGALSIIALAACFFGIKIYRIIFSGLLFIGTCVLCCLLWKDRYPWLYVAATFSIVGVTLAFIGFRWKKLGAVLVCALEGCLLAYLVGNPLVVIILFGMLDGLFVFWFPVIGLIVFQSVCGSFLFVTLQENILWFPNFQVPFLIVMGMLLQWFISQRIEIFDEPYPKWMRRR